Protein AF-A0A2H3JKW7-F1 (afdb_monomer_lite)

Secondary structure (DSSP, 8-state):
------EEEEESSS--EEEE------------------------------------SS-HHHHHHHHHHTTHHHHGGG--EEEEE------SSS---HHHHHHHHHHHHHHHH-TT--EEEEES-HHHHHH-HHHHHHHHT-S---EEEEES--GGGS-GGG-----SEEEEE--GGGS---HHHHHHHHHHHHTSTTGGGG--EEEEES-HHHHHHHHHTTPPP-TT-SEEEEESPPTTHHHHHHHH-GGG----------------PPP--------EEEEE-----

Sequence (289 aa):
MPRFLSEVKLNLWSGLMRLRSLRKKRDDDATQGRDRSSTSLADGTLAQDSVHIETTPDCAVARFCRFILADIPGRTTHVRILSISGDRVRPEGGDTDSDFLTCVHILCEVLRHTSRITDVTLDDITYFLKEYKTLAIAIAQLPNVQSFTMRTTSISVIPWPQIAFQPRKLVINVKWLNFGVDVGLERKAFDQMLALPNFWGHIEYLKVDHCDNLLETAAANNAMPLLSIRTLKIMDVRPGTLANAARLFPNQAGTHDRDHVKGGGDDGVAPGESPGAVRRVEYLQYGGR

Organism: Wolfiporia cocos (strain MD-104) (NCBI:txid742152)

Structure (mmCIF, N/CA/C/O backbone):
data_AF-A0A2H3JKW7-F1
#
_entry.id   AF-A0A2H3JKW7-F1
#
loop_
_atom_site.group_PDB
_atom_site.id
_atom_site.type_symbol
_atom_site.label_atom_id
_atom_site.label_alt_id
_atom_site.label_comp_id
_atom_site.label_asym_id
_atom_site.label_entity_id
_atom_site.label_seq_id
_atom_site.pdbx_PDB_ins_code
_atom_site.Cartn_x
_atom_site.Cartn_y
_atom_site.Cartn_z
_atom_site.occupancy
_atom_site.B_iso_or_equiv
_atom_site.auth_seq_id
_atom_site.auth_comp_id
_atom_site.auth_asym_id
_atom_site.auth_atom_id
_atom_site.pdbx_PDB_model_num
ATOM 1 N N . MET A 1 1 ? -15.597 -18.067 24.019 1.00 43.34 1 MET A N 1
ATOM 2 C CA . MET A 1 1 ? -14.619 -17.069 23.525 1.00 43.34 1 MET A CA 1
ATOM 3 C C . MET A 1 1 ? -15.295 -16.184 22.485 1.00 43.34 1 MET A C 1
ATOM 5 O O . MET A 1 1 ? -15.889 -16.745 21.567 1.00 43.34 1 MET A O 1
ATOM 9 N N . PRO A 1 2 ? -15.263 -14.849 22.626 1.00 48.59 2 PRO A N 1
ATOM 10 C CA . PRO A 1 2 ? -15.850 -13.941 21.642 1.00 48.59 2 PRO A CA 1
ATOM 11 C C . PRO A 1 2 ? -15.156 -14.077 20.277 1.00 48.59 2 PRO A C 1
ATOM 13 O O . PRO A 1 2 ? -13.944 -14.270 20.190 1.00 48.59 2 PRO A O 1
ATOM 16 N N . ARG A 1 3 ? -15.950 -14.033 19.201 1.00 52.62 3 ARG A N 1
ATOM 17 C CA . ARG A 1 3 ? -15.467 -14.081 17.814 1.00 52.62 3 ARG A CA 1
ATOM 18 C C . ARG A 1 3 ? -14.900 -12.706 17.464 1.00 52.62 3 ARG A C 1
ATOM 20 O O . ARG A 1 3 ? -15.647 -11.734 17.450 1.00 52.62 3 ARG A O 1
ATOM 27 N N . PHE A 1 4 ? -13.602 -12.620 17.193 1.00 56.72 4 PHE A N 1
ATOM 28 C CA . PHE A 1 4 ? -12.961 -11.347 16.868 1.00 56.72 4 PHE A CA 1
ATOM 29 C C . PHE A 1 4 ? -12.963 -11.068 15.360 1.00 56.72 4 PHE A C 1
ATOM 31 O O . PHE A 1 4 ? -12.910 -11.978 14.524 1.00 56.72 4 PHE A O 1
ATOM 38 N N . LEU A 1 5 ? -13.063 -9.783 15.031 1.00 59.84 5 LEU A N 1
ATOM 39 C CA . LEU A 1 5 ? -12.947 -9.244 13.682 1.00 59.84 5 LEU A CA 1
ATOM 40 C C . LEU A 1 5 ? -11.467 -9.117 13.332 1.00 59.84 5 LEU A C 1
ATOM 42 O O . LEU A 1 5 ? -10.711 -8.533 14.099 1.00 59.84 5 LEU A O 1
ATOM 46 N N . SER A 1 6 ? -11.062 -9.655 12.189 1.00 73.50 6 SER A N 1
ATOM 47 C CA . SER A 1 6 ? -9.657 -9.670 11.759 1.00 73.50 6 SER A CA 1
ATOM 48 C C . SER A 1 6 ? -9.413 -8.894 10.470 1.00 73.50 6 SER A C 1
ATOM 50 O O . SER A 1 6 ? -8.287 -8.470 10.208 1.00 73.50 6 SER A O 1
ATOM 52 N N . GLU A 1 7 ? -10.464 -8.706 9.672 1.00 76.56 7 GLU A N 1
ATOM 53 C CA . GLU A 1 7 ? -10.413 -8.043 8.377 1.00 76.56 7 GLU A CA 1
ATOM 54 C C . GLU A 1 7 ? -11.370 -6.853 8.349 1.00 76.56 7 GLU A C 1
ATOM 56 O O . GLU A 1 7 ? -12.565 -6.987 8.638 1.00 76.56 7 GLU A O 1
ATOM 61 N N . VAL A 1 8 ? -10.823 -5.698 7.972 1.00 74.31 8 VAL A N 1
ATOM 62 C CA . VAL A 1 8 ? -11.563 -4.461 7.748 1.00 74.31 8 VAL A CA 1
ATOM 63 C C . VAL A 1 8 ? -11.442 -4.106 6.274 1.00 74.31 8 VAL A C 1
ATOM 65 O O . VAL A 1 8 ? -10.371 -3.725 5.796 1.00 74.31 8 VAL A O 1
ATOM 68 N N . LYS A 1 9 ? -12.556 -4.239 5.549 1.00 77.00 9 LYS A N 1
ATOM 69 C CA . LYS A 1 9 ? -12.668 -3.791 4.163 1.00 77.00 9 LYS A CA 1
ATOM 70 C C . LYS A 1 9 ? -13.544 -2.547 4.088 1.00 77.00 9 LYS A C 1
ATOM 72 O O . LYS A 1 9 ? -14.755 -2.621 4.300 1.00 77.00 9 LYS A O 1
ATOM 77 N N . LEU A 1 10 ? -12.904 -1.436 3.753 1.00 70.69 10 LEU A N 1
ATOM 78 C CA . LEU A 1 10 ? -13.487 -0.122 3.540 1.00 70.69 10 LEU A CA 1
ATOM 79 C C . LEU A 1 10 ? -13.752 0.059 2.045 1.00 70.69 10 LEU A C 1
ATOM 81 O O . LEU A 1 10 ? -12.810 0.175 1.261 1.00 70.69 10 LEU A O 1
ATOM 85 N N . ASN A 1 11 ? -15.027 0.081 1.652 1.00 72.94 11 ASN A N 1
ATOM 86 C CA . ASN A 1 11 ? -15.426 0.547 0.330 1.00 72.94 11 ASN A CA 1
ATOM 87 C C . ASN A 1 11 ? -15.999 1.963 0.459 1.00 72.94 11 ASN A C 1
ATOM 89 O O . ASN A 1 11 ? -17.080 2.155 1.015 1.00 72.94 11 ASN A O 1
ATOM 93 N N . LEU A 1 12 ? -15.253 2.948 -0.038 1.00 63.28 12 LEU A N 1
ATOM 94 C CA . LEU A 1 12 ? -15.601 4.364 0.092 1.00 63.28 12 LEU A CA 1
ATOM 95 C C . LEU A 1 12 ? -16.743 4.790 -0.840 1.00 63.28 12 LEU A C 1
ATOM 97 O O . LEU A 1 12 ? -17.349 5.827 -0.604 1.00 63.28 12 LEU A O 1
ATOM 101 N N . TRP A 1 13 ? -17.064 3.992 -1.864 1.00 62.06 13 TRP A N 1
ATOM 102 C CA . TRP A 1 13 ? -18.067 4.348 -2.870 1.00 62.06 13 TRP A CA 1
ATOM 103 C C . TRP A 1 13 ? -19.506 4.078 -2.421 1.00 62.06 13 TRP A C 1
ATOM 105 O O . TRP A 1 13 ? -20.404 4.875 -2.654 1.00 62.06 13 TRP A O 1
ATOM 115 N N . SER A 1 14 ? -19.734 2.951 -1.753 1.00 54.06 14 SER A N 1
ATOM 116 C CA . SER A 1 14 ? -21.084 2.499 -1.379 1.00 54.06 14 SER A CA 1
ATOM 117 C C . SER A 1 14 ? -21.432 2.779 0.084 1.00 54.06 14 SER A C 1
ATOM 119 O O . SER A 1 14 ? -22.463 2.325 0.572 1.00 54.06 14 SER A O 1
ATOM 121 N N . GLY A 1 15 ? -20.526 3.423 0.830 1.00 50.56 15 GLY A N 1
ATOM 122 C CA . GLY A 1 15 ? -20.578 3.432 2.294 1.00 50.56 15 GLY A CA 1
ATOM 123 C C . GLY A 1 15 ? -20.522 2.022 2.906 1.00 50.56 15 GLY A C 1
ATOM 124 O O . GLY A 1 15 ? -20.720 1.872 4.113 1.00 50.56 15 GLY A O 1
ATOM 125 N N . LEU A 1 16 ? -20.263 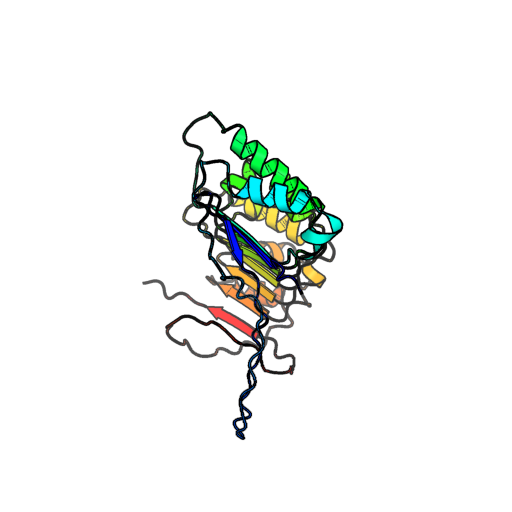0.977 2.103 1.00 43.94 16 LEU A N 1
ATOM 126 C CA . LEU A 1 16 ? -20.289 -0.408 2.551 1.00 43.94 16 LEU A CA 1
ATOM 127 C C . LEU A 1 16 ? -18.960 -0.778 3.197 1.00 43.94 16 LEU A C 1
ATOM 129 O O . LEU A 1 16 ? -17.910 -0.903 2.566 1.00 43.94 16 LEU A O 1
ATOM 133 N N . MET A 1 17 ? -19.047 -1.049 4.489 1.00 44.84 17 MET A N 1
ATOM 134 C CA . MET A 1 17 ? -18.029 -1.764 5.237 1.00 44.84 17 MET A CA 1
ATOM 135 C C . MET A 1 17 ? -18.343 -3.252 5.214 1.00 44.84 17 MET A C 1
ATOM 137 O O . MET A 1 17 ? -19.413 -3.670 5.659 1.00 44.84 17 MET A O 1
ATOM 141 N N . ARG A 1 18 ? -17.400 -4.072 4.740 1.00 50.53 18 ARG A N 1
ATOM 142 C CA . ARG A 1 18 ? -17.506 -5.529 4.878 1.00 50.53 18 ARG A CA 1
ATOM 143 C C . ARG A 1 18 ? -16.527 -5.996 5.940 1.00 50.53 18 ARG A C 1
ATOM 145 O O . ARG A 1 18 ? -15.326 -6.075 5.707 1.00 50.53 18 ARG A O 1
ATOM 152 N N . LEU A 1 19 ? -17.071 -6.337 7.100 1.00 46.38 19 LEU A N 1
ATOM 153 C CA . LEU A 1 19 ? -16.324 -6.967 8.177 1.00 46.38 19 LEU A CA 1
ATOM 154 C C . LEU A 1 19 ? -16.379 -8.479 7.991 1.00 46.38 19 LEU A C 1
ATOM 156 O O . LEU A 1 19 ? -17.459 -9.071 7.931 1.00 46.38 19 LEU A O 1
ATOM 160 N N . ARG A 1 20 ? -15.213 -9.118 7.896 1.00 51.47 20 ARG A N 1
ATOM 161 C CA . ARG A 1 20 ? -15.114 -10.577 7.965 1.00 51.47 20 ARG A CA 1
ATOM 162 C C . ARG A 1 20 ? -14.370 -10.964 9.233 1.00 51.47 20 ARG A C 1
ATOM 164 O O . ARG A 1 20 ? -13.251 -10.526 9.494 1.00 51.47 20 ARG A O 1
ATOM 171 N N . SER A 1 21 ? -15.002 -11.824 10.024 1.00 44.56 21 SER A N 1
ATOM 172 C CA . SER A 1 21 ? -14.282 -12.614 11.017 1.00 44.56 21 SER A CA 1
ATOM 173 C C . SER A 1 21 ? -13.590 -13.745 10.262 1.00 44.56 21 SER A C 1
ATOM 175 O O . SER A 1 21 ? -14.271 -14.553 9.622 1.00 44.56 21 SER A O 1
ATOM 177 N N . LEU A 1 22 ? -12.253 -13.792 10.292 1.00 49.75 22 LEU A N 1
ATOM 178 C CA . LEU A 1 22 ? -11.515 -14.958 9.814 1.00 49.75 22 LEU A CA 1
ATOM 179 C C . LEU A 1 22 ? -11.884 -16.122 10.730 1.00 49.75 22 LEU A C 1
ATOM 181 O O . LEU A 1 22 ? -11.359 -16.273 11.834 1.00 49.75 22 LEU A O 1
ATOM 185 N N . ARG A 1 23 ? -12.822 -16.956 10.280 1.00 47.81 23 ARG A N 1
ATOM 186 C CA . ARG A 1 23 ? -13.007 -18.266 10.889 1.00 47.81 23 ARG A CA 1
ATOM 187 C C . ARG A 1 23 ? -11.712 -19.027 10.650 1.00 47.81 23 ARG A C 1
ATOM 189 O O . ARG A 1 23 ? -11.338 -19.256 9.502 1.00 47.81 23 ARG A O 1
ATOM 196 N N . LYS A 1 24 ? -11.036 -19.423 11.731 1.00 46.84 24 LYS A N 1
ATOM 197 C CA . LYS A 1 24 ? -10.041 -20.492 11.669 1.00 46.84 24 LYS A CA 1
ATOM 198 C C . LYS A 1 24 ? -10.776 -21.691 11.071 1.00 46.84 24 LYS A C 1
ATOM 200 O O . LYS A 1 24 ? -11.687 -22.212 11.714 1.00 46.84 24 LYS A O 1
ATOM 205 N N . LYS A 1 25 ? -10.472 -22.026 9.814 1.00 46.44 25 LYS A N 1
ATOM 206 C CA . LYS A 1 25 ? -10.963 -23.235 9.154 1.00 46.44 25 LYS A CA 1
ATOM 207 C C . LYS A 1 25 ? -10.502 -24.372 10.064 1.00 46.44 25 LYS A C 1
ATOM 209 O O . LYS A 1 25 ? -9.303 -24.563 10.242 1.00 46.44 25 LYS A O 1
ATOM 214 N N . ARG A 1 26 ? -11.437 -24.959 10.812 1.00 44.31 26 ARG A N 1
ATOM 215 C CA . ARG A 1 26 ? -11.158 -26.172 11.570 1.00 44.31 26 ARG A CA 1
ATOM 216 C C . ARG A 1 26 ? -10.977 -27.221 10.487 1.00 44.31 26 ARG A C 1
ATOM 218 O O . ARG A 1 26 ? -11.894 -27.414 9.690 1.00 44.31 26 ARG A O 1
ATOM 225 N N . ASP A 1 27 ? -9.781 -27.778 10.400 1.00 45.75 27 ASP A N 1
ATOM 226 C CA . ASP A 1 27 ? -9.573 -29.024 9.683 1.00 45.75 27 ASP A CA 1
ATOM 227 C C . ASP A 1 27 ? -10.364 -30.076 10.464 1.00 45.75 27 ASP A C 1
ATOM 229 O O . ASP A 1 27 ? -9.884 -30.655 11.436 1.00 45.75 27 ASP A O 1
ATOM 233 N N . ASP A 1 28 ? -11.645 -30.210 10.120 1.00 47.84 28 ASP A N 1
ATOM 234 C CA . ASP A 1 28 ? -12.467 -31.338 10.530 1.00 47.84 28 ASP A CA 1
ATOM 235 C C . ASP A 1 28 ? -12.040 -32.513 9.648 1.00 47.84 28 ASP A C 1
ATOM 237 O O . ASP A 1 28 ? -12.719 -32.884 8.690 1.00 47.84 28 ASP A O 1
ATOM 241 N N . ASP A 1 29 ? -10.862 -33.060 9.953 1.00 49.28 29 ASP A N 1
ATOM 242 C CA . ASP A 1 29 ? -10.463 -34.354 9.432 1.00 49.28 29 ASP A CA 1
ATOM 243 C C . ASP A 1 29 ? -11.224 -35.439 10.195 1.00 49.28 29 ASP A C 1
ATOM 245 O O . ASP A 1 29 ? -11.050 -35.691 11.392 1.00 49.28 29 ASP A O 1
ATOM 249 N N . ALA A 1 30 ? -12.141 -36.019 9.433 1.00 55.97 30 ALA A N 1
ATOM 250 C CA . ALA A 1 30 ? -12.857 -37.260 9.621 1.00 55.97 30 ALA A CA 1
ATOM 251 C C . ALA A 1 30 ? -12.186 -38.263 10.577 1.00 55.97 30 ALA A C 1
ATOM 253 O O . ALA A 1 30 ? -11.258 -38.986 10.227 1.00 55.97 30 ALA A O 1
ATOM 254 N N . THR A 1 31 ? -12.792 -38.439 11.749 1.00 48.72 31 THR A N 1
ATOM 255 C CA . THR A 1 31 ? -12.855 -39.754 12.397 1.00 48.72 31 THR A CA 1
ATOM 256 C C . THR A 1 31 ? -14.319 -40.132 12.551 1.00 48.72 31 THR A C 1
ATOM 258 O O . THR A 1 31 ? -14.999 -39.815 13.523 1.00 48.72 31 THR A O 1
ATOM 261 N N . GLN A 1 32 ? -14.825 -40.780 11.505 1.00 55.81 32 GLN A N 1
ATOM 262 C CA . GLN A 1 32 ? -16.121 -41.434 11.500 1.00 55.81 32 GLN A CA 1
ATOM 263 C C . GLN A 1 32 ? -15.988 -42.717 12.324 1.00 55.81 32 GLN A C 1
ATOM 265 O O . GLN A 1 32 ? -15.257 -43.633 11.949 1.00 55.81 32 GLN A O 1
ATOM 270 N N . GLY A 1 33 ? -16.670 -42.784 13.465 1.00 58.81 33 GLY A N 1
ATOM 271 C CA . GLY A 1 33 ? -16.695 -44.011 14.241 1.00 58.81 33 GLY A CA 1
ATOM 272 C C . GLY A 1 33 ? -17.336 -43.884 15.611 1.00 58.81 33 GLY A C 1
ATOM 273 O O . GLY A 1 33 ? -16.637 -43.667 16.594 1.00 58.81 33 GLY A O 1
ATOM 274 N N . ARG A 1 34 ? -18.627 -44.236 15.645 1.00 44.94 34 ARG A N 1
ATOM 275 C CA . ARG A 1 34 ? -19.286 -45.048 16.684 1.00 44.94 34 ARG A CA 1
ATOM 276 C C . ARG A 1 34 ? -20.297 -44.329 17.584 1.00 44.94 34 ARG A C 1
ATOM 278 O O . ARG A 1 34 ? -19.991 -43.408 18.330 1.00 44.9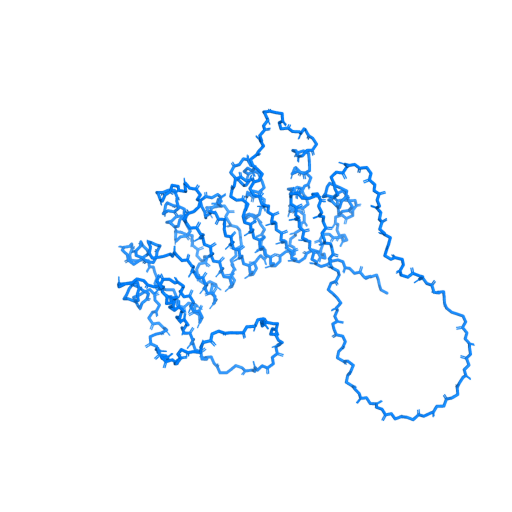4 34 ARG A O 1
ATOM 285 N N . ASP A 1 35 ? -21.510 -44.865 17.491 1.00 63.62 35 ASP A N 1
ATOM 286 C CA . ASP A 1 35 ? -22.717 -44.576 18.254 1.00 63.62 35 ASP A CA 1
ATOM 287 C C . ASP A 1 35 ? -22.506 -44.517 19.770 1.00 63.62 35 ASP A C 1
ATOM 289 O O . ASP A 1 35 ? -21.863 -45.405 20.340 1.00 63.62 35 ASP A O 1
ATOM 293 N N . ARG A 1 36 ? -23.191 -43.570 20.431 1.00 44.84 36 ARG A N 1
ATOM 294 C CA . ARG A 1 36 ? -24.204 -43.870 21.464 1.00 44.84 36 ARG A CA 1
ATOM 295 C C . ARG A 1 36 ? -24.852 -42.610 22.054 1.00 44.84 36 ARG A C 1
ATOM 297 O O . ARG A 1 36 ? -24.182 -41.729 22.570 1.00 44.84 36 ARG A O 1
ATOM 304 N N . SER A 1 37 ? -26.182 -42.650 22.028 1.00 46.72 37 SER A N 1
ATOM 305 C CA . SER A 1 37 ? -27.121 -42.253 23.084 1.00 46.72 37 SER A CA 1
ATOM 306 C C . SER A 1 37 ? -27.090 -40.824 23.644 1.00 46.72 37 SER A C 1
ATOM 308 O O . SER A 1 37 ? -26.299 -40.460 24.504 1.00 46.72 37 SER A O 1
ATOM 310 N N . SER A 1 38 ? -28.110 -40.088 23.200 1.00 57.50 38 SER A N 1
ATOM 311 C CA . SER A 1 38 ? -28.918 -39.089 23.908 1.00 57.50 38 SER A CA 1
ATOM 312 C C . SER A 1 38 ? -28.692 -38.902 25.416 1.00 57.50 38 SER A C 1
ATOM 314 O O . SER A 1 38 ? -29.013 -39.787 26.205 1.00 57.50 38 SER A O 1
ATOM 316 N N . THR A 1 39 ? -28.399 -37.658 25.796 1.00 37.66 39 THR A N 1
ATOM 317 C CA . THR A 1 39 ? -29.105 -36.966 26.886 1.00 37.66 39 THR A CA 1
ATOM 318 C C . THR A 1 39 ? -29.130 -35.476 26.578 1.00 37.66 39 THR A C 1
ATOM 320 O O . THR A 1 39 ? -28.102 -34.872 26.281 1.00 37.66 39 THR A O 1
ATOM 323 N N . SER A 1 40 ? -30.333 -34.910 26.604 1.00 50.09 40 SER A N 1
ATOM 324 C CA . SER A 1 40 ? -30.596 -33.489 26.443 1.00 50.09 40 SER A CA 1
ATOM 325 C C . SER A 1 40 ? -30.070 -32.709 27.641 1.00 50.09 40 SER A C 1
ATOM 327 O O . SER A 1 40 ? -30.328 -33.117 28.771 1.00 50.09 40 SER A O 1
ATOM 329 N N . LEU A 1 41 ? -29.485 -31.537 27.423 1.00 34.50 41 LEU A N 1
ATOM 330 C CA . LEU A 1 41 ? -29.660 -30.425 28.350 1.00 34.50 41 LEU A CA 1
ATOM 331 C C . LEU A 1 41 ? -29.459 -29.111 27.595 1.00 34.50 41 LEU A C 1
ATOM 333 O O . LEU A 1 41 ? -28.595 -29.005 26.729 1.00 34.50 41 LEU A O 1
ATOM 337 N N . ALA A 1 42 ? -30.352 -28.174 27.890 1.00 46.97 42 ALA A N 1
ATOM 338 C CA . ALA A 1 42 ? -30.514 -26.890 27.241 1.00 46.97 42 ALA A CA 1
ATOM 339 C C . ALA A 1 42 ? -29.204 -26.107 27.141 1.00 46.97 42 ALA A C 1
ATOM 341 O O . ALA A 1 42 ? -28.519 -25.919 28.143 1.00 46.97 42 ALA A O 1
ATOM 342 N N . ASP A 1 43 ? -28.920 -25.578 25.953 1.00 35.19 43 ASP A N 1
ATOM 343 C CA . ASP A 1 43 ? -27.998 -24.462 25.834 1.00 35.19 43 ASP A CA 1
ATOM 344 C C . ASP A 1 43 ? -28.505 -23.470 24.790 1.00 35.19 43 ASP A C 1
ATOM 346 O O . ASP A 1 43 ? -28.960 -23.835 23.699 1.00 35.19 43 ASP A O 1
ATOM 350 N N . GLY A 1 44 ? -28.521 -22.207 25.204 1.00 36.38 44 GLY A N 1
ATOM 351 C CA . GLY A 1 44 ? -29.180 -21.103 24.528 1.00 36.38 44 GLY A CA 1
ATOM 352 C C . GLY A 1 44 ? -28.685 -20.957 23.100 1.00 36.38 44 GLY A C 1
ATOM 353 O O . GLY A 1 44 ? -27.540 -20.581 22.845 1.00 36.38 44 GLY A O 1
ATOM 354 N N . THR A 1 45 ? -29.581 -21.222 22.156 1.00 29.89 45 THR A N 1
ATOM 355 C CA . THR A 1 45 ? -29.369 -20.909 20.750 1.00 29.89 45 THR A CA 1
ATOM 356 C C . THR A 1 45 ? -29.385 -19.389 20.616 1.00 29.89 45 THR A C 1
ATOM 358 O O . THR A 1 45 ? -30.434 -18.777 20.443 1.00 29.89 45 THR A O 1
ATOM 361 N N . LEU A 1 46 ? -28.212 -18.760 20.729 1.00 33.31 46 LEU A N 1
ATOM 362 C CA . LEU A 1 46 ? -27.986 -17.448 20.138 1.00 33.31 46 LEU A CA 1
ATOM 363 C C . LEU A 1 46 ? -28.153 -17.636 18.634 1.00 33.31 46 LEU A C 1
ATOM 365 O O . LEU A 1 46 ? -27.222 -18.061 17.943 1.00 33.31 46 LEU A O 1
ATOM 369 N N . ALA A 1 47 ? -29.376 -17.381 18.167 1.00 31.56 47 ALA A N 1
ATOM 370 C CA . ALA A 1 47 ? -29.678 -17.170 16.770 1.00 31.56 47 ALA A CA 1
ATOM 371 C C . ALA A 1 47 ? -28.576 -16.273 16.215 1.00 31.56 47 ALA A C 1
ATOM 373 O O . ALA A 1 47 ? -28.328 -15.165 16.695 1.00 31.56 47 ALA A O 1
ATOM 374 N N . GLN A 1 48 ? -27.826 -16.817 15.265 1.00 38.31 48 GLN A N 1
ATOM 375 C CA . GLN A 1 48 ? -26.831 -16.060 14.543 1.00 38.31 48 GLN A CA 1
ATOM 376 C C . GLN A 1 48 ? -27.593 -15.221 13.521 1.00 38.31 48 GLN A C 1
ATOM 378 O O . GLN A 1 48 ? -27.507 -15.466 12.321 1.00 38.31 48 GLN A O 1
ATOM 383 N N . ASP A 1 49 ? -28.370 -14.265 14.028 1.00 27.53 49 ASP A N 1
ATOM 384 C CA . ASP A 1 49 ? -28.990 -13.231 13.232 1.00 27.53 49 ASP A CA 1
ATOM 385 C C . ASP A 1 49 ? -27.838 -12.501 12.556 1.00 27.53 49 ASP A C 1
ATOM 387 O O . ASP A 1 49 ? -27.036 -11.796 13.178 1.00 27.53 49 ASP A O 1
ATOM 391 N N . SER A 1 50 ? -27.702 -12.711 11.251 1.00 32.56 50 SER A N 1
ATOM 392 C CA . SER A 1 50 ? -27.066 -11.727 10.398 1.00 32.56 50 SER A CA 1
ATOM 393 C C . SER A 1 50 ? -27.967 -10.502 10.454 1.00 32.56 50 SER A C 1
ATOM 395 O O . SER A 1 50 ? -28.833 -10.331 9.599 1.00 32.56 50 SER A O 1
ATOM 397 N N . VAL A 1 51 ? -27.827 -9.711 11.519 1.00 27.81 51 VAL A N 1
ATOM 398 C CA . VAL A 1 51 ? -28.566 -8.470 11.693 1.00 27.81 51 VAL A CA 1
ATOM 399 C C . VAL A 1 51 ? -28.130 -7.575 10.543 1.00 27.81 51 VAL A C 1
ATOM 401 O O . VAL A 1 51 ? -27.043 -6.994 10.543 1.00 27.81 51 VAL A O 1
ATOM 404 N N . HIS A 1 52 ? -28.957 -7.546 9.506 1.00 34.41 52 HIS A N 1
ATOM 405 C CA . HIS A 1 52 ? -28.858 -6.577 8.442 1.00 34.41 52 HIS A CA 1
ATOM 406 C C . HIS A 1 52 ? -29.418 -5.285 9.023 1.00 34.41 52 HIS A C 1
ATOM 408 O O . HIS A 1 52 ? -30.622 -5.054 9.045 1.00 34.41 52 HIS A O 1
ATOM 414 N N . ILE A 1 53 ? -28.528 -4.511 9.639 1.00 27.53 53 ILE A N 1
ATOM 415 C CA . ILE A 1 53 ? -28.865 -3.221 10.226 1.00 27.53 53 ILE A CA 1
ATOM 416 C C . ILE A 1 53 ? -28.998 -2.227 9.067 1.00 27.53 53 ILE A C 1
ATOM 418 O O . ILE A 1 53 ? -28.037 -1.539 8.721 1.00 27.53 53 ILE A O 1
ATOM 422 N N . GLU A 1 54 ? -30.181 -2.156 8.457 1.00 31.67 54 GLU A N 1
ATOM 423 C CA . GLU A 1 54 ? -30.558 -1.005 7.637 1.00 31.67 54 GLU A CA 1
ATOM 424 C C . GLU A 1 54 ? -30.755 0.187 8.570 1.00 31.67 54 GLU A C 1
ATOM 426 O O . GLU A 1 54 ? -31.643 0.233 9.416 1.00 31.67 54 GLU A O 1
ATOM 431 N N . THR A 1 55 ? -29.834 1.131 8.471 1.00 26.86 55 THR A N 1
ATOM 432 C CA . THR A 1 55 ? -29.810 2.357 9.265 1.00 26.86 55 THR A CA 1
ATOM 433 C C . THR A 1 55 ? -29.480 3.498 8.326 1.00 26.86 55 THR A C 1
ATOM 435 O O . THR A 1 55 ? -28.734 3.313 7.365 1.00 26.86 55 THR A O 1
ATOM 438 N N . THR A 1 56 ? -30.054 4.657 8.630 1.00 32.69 56 THR A N 1
ATOM 439 C CA . THR A 1 56 ? -29.852 5.965 7.994 1.00 32.69 56 THR A CA 1
ATOM 440 C C . THR A 1 56 ? -28.375 6.266 7.668 1.00 32.69 56 THR A C 1
ATOM 442 O O . THR A 1 56 ? -27.488 5.668 8.289 1.00 32.69 56 THR A O 1
ATOM 445 N N . PRO A 1 57 ? -28.082 7.177 6.711 1.00 40.78 57 PRO A N 1
ATOM 446 C CA . PRO A 1 57 ? -26.786 7.307 6.030 1.00 40.78 57 PRO A CA 1
ATOM 447 C C . PRO A 1 57 ? -25.672 7.937 6.888 1.00 40.78 57 PRO A C 1
ATOM 449 O O . PRO A 1 57 ? -24.776 8.598 6.382 1.00 40.78 57 PRO A O 1
ATOM 452 N N . ASP A 1 58 ? -25.660 7.663 8.191 1.00 55.41 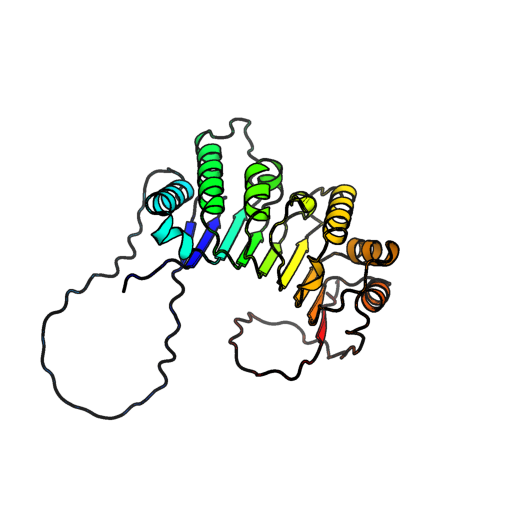58 ASP A N 1
ATOM 453 C CA . ASP A 1 58 ? -24.462 7.740 9.012 1.00 55.41 58 ASP A CA 1
ATOM 454 C C . ASP A 1 58 ? -23.456 6.717 8.480 1.00 55.41 58 ASP A C 1
ATOM 456 O O . ASP A 1 58 ? -23.556 5.523 8.785 1.00 55.41 58 ASP A O 1
ATOM 460 N N . CYS A 1 59 ? -22.508 7.191 7.671 1.00 70.81 59 CYS A N 1
ATOM 461 C CA . CYS A 1 59 ? -21.278 6.534 7.225 1.00 70.81 59 CYS A CA 1
ATOM 462 C C . CYS A 1 59 ? -20.919 5.309 8.096 1.00 70.81 59 CYS A C 1
ATOM 464 O O . CYS A 1 59 ? -20.398 5.443 9.209 1.00 70.81 59 CYS A O 1
ATOM 466 N N . ALA A 1 60 ? -21.208 4.090 7.614 1.00 75.31 60 ALA A N 1
ATOM 467 C CA . ALA A 1 60 ? -20.983 2.847 8.368 1.00 75.31 60 ALA A CA 1
ATOM 468 C C . ALA A 1 60 ? -19.519 2.708 8.832 1.00 75.31 60 ALA A C 1
ATOM 470 O O . ALA A 1 60 ? -19.231 2.120 9.877 1.00 75.31 60 ALA A O 1
ATOM 471 N N . VAL A 1 61 ? -18.600 3.329 8.084 1.00 76.81 61 VAL A N 1
ATOM 472 C CA . VAL A 1 61 ? -17.193 3.508 8.446 1.00 76.81 61 VAL A CA 1
ATOM 473 C C . VAL A 1 61 ? -17.037 4.243 9.775 1.00 76.81 61 VAL A C 1
ATOM 475 O O . VAL A 1 61 ? -16.366 3.722 10.662 1.00 76.81 61 VAL A O 1
ATOM 478 N N . ALA A 1 62 ? -17.666 5.408 9.960 1.00 82.06 62 ALA A N 1
ATOM 479 C CA . ALA A 1 62 ? -17.577 6.159 11.212 1.00 82.06 62 ALA A CA 1
ATOM 480 C C . ALA A 1 62 ? -18.141 5.364 12.390 1.00 82.06 62 ALA A C 1
ATOM 482 O O . ALA A 1 62 ? -17.540 5.361 13.463 1.00 82.06 62 ALA A O 1
ATOM 483 N N . ARG A 1 63 ? -19.252 4.639 12.201 1.00 83.38 63 ARG A N 1
ATOM 484 C CA . ARG A 1 63 ? -19.821 3.776 13.251 1.00 83.38 63 ARG A CA 1
ATOM 485 C C . ARG A 1 63 ? -18.869 2.656 13.654 1.00 83.38 63 ARG A C 1
ATOM 487 O O . ARG A 1 63 ? -18.635 2.463 14.845 1.00 83.38 63 ARG A O 1
ATOM 494 N N . PHE A 1 64 ? -18.260 1.972 12.688 1.00 83.38 64 PHE A N 1
ATOM 495 C CA . PHE A 1 64 ? -17.229 0.979 12.982 1.00 83.38 64 PHE A CA 1
ATOM 496 C C . PHE A 1 64 ? -16.018 1.598 13.682 1.00 83.38 64 PHE A C 1
ATOM 498 O O . PHE A 1 64 ? -15.536 1.057 14.672 1.00 83.38 64 PHE A O 1
ATOM 505 N N . CYS A 1 65 ? -15.531 2.739 13.199 1.00 87.62 65 CYS A N 1
ATOM 506 C CA . CYS A 1 65 ? -14.356 3.365 13.784 1.00 87.62 65 CYS A CA 1
ATOM 507 C C . CYS A 1 65 ? -14.636 3.809 15.227 1.00 87.62 65 CYS A C 1
ATOM 509 O O . CYS A 1 65 ? -13.843 3.516 16.114 1.00 87.62 65 CYS A O 1
ATOM 511 N N . ARG A 1 66 ? -15.814 4.388 15.501 1.00 89.12 66 ARG A N 1
ATOM 512 C CA . ARG A 1 66 ? -16.281 4.677 16.868 1.00 89.12 66 ARG A CA 1
ATOM 513 C C . ARG A 1 66 ? -16.374 3.411 17.719 1.00 89.12 66 ARG A C 1
ATOM 515 O O . ARG A 1 66 ? -15.959 3.428 18.871 1.00 89.12 66 ARG A O 1
ATOM 522 N N . PHE A 1 67 ? -16.857 2.300 17.158 1.00 87.94 67 PHE A N 1
ATOM 523 C CA . PHE A 1 67 ? -16.869 1.011 17.850 1.00 87.94 67 PHE A CA 1
ATOM 524 C C . PHE A 1 67 ? -15.454 0.535 18.208 1.00 87.94 67 PHE A C 1
ATOM 526 O O . PHE A 1 67 ? -15.243 0.070 19.323 1.00 87.94 67 PHE A O 1
ATOM 533 N N . ILE A 1 68 ? -14.469 0.662 17.319 1.00 87.06 68 ILE A N 1
ATOM 534 C CA . ILE A 1 68 ? -13.079 0.306 17.640 1.00 87.06 68 ILE A CA 1
ATOM 535 C C . ILE A 1 68 ? -12.502 1.242 18.711 1.00 87.06 68 ILE A C 1
ATOM 537 O O . ILE A 1 68 ? -11.896 0.765 19.667 1.00 87.06 68 ILE A O 1
ATOM 541 N N . LEU A 1 69 ? -12.738 2.551 18.594 1.00 88.94 69 LEU A N 1
ATOM 542 C CA . LEU A 1 69 ? -12.234 3.555 19.536 1.00 88.94 69 LEU A CA 1
ATOM 543 C C . LEU A 1 69 ? -12.876 3.471 20.929 1.00 88.94 69 LEU A C 1
ATOM 545 O O . LEU A 1 69 ? -12.249 3.867 21.905 1.00 88.94 69 LEU A O 1
ATOM 549 N N . ALA A 1 70 ? -14.091 2.927 21.050 1.00 91.50 70 ALA A N 1
ATOM 550 C CA . ALA A 1 70 ? -14.760 2.748 22.342 1.00 91.50 70 ALA A CA 1
ATOM 551 C C . ALA A 1 70 ? -14.033 1.766 23.284 1.00 91.50 70 ALA A C 1
ATOM 553 O O . ALA A 1 70 ? -14.285 1.774 24.484 1.00 91.50 70 ALA A O 1
ATOM 554 N N . ASP A 1 71 ? -13.152 0.915 22.753 1.00 91.44 71 ASP A N 1
ATOM 555 C CA . ASP A 1 71 ? -12.305 0.001 23.526 1.00 91.44 71 ASP A CA 1
ATOM 556 C C . ASP A 1 71 ? -11.006 -0.252 22.754 1.00 91.44 71 ASP A C 1
ATOM 558 O O . ASP A 1 71 ? -10.796 -1.305 22.146 1.00 91.44 71 ASP A O 1
ATOM 562 N N . ILE A 1 72 ? -10.147 0.769 22.745 1.00 87.94 72 ILE A N 1
ATOM 563 C CA . ILE A 1 72 ? -8.844 0.735 22.077 1.00 87.94 72 ILE A CA 1
ATOM 564 C C . ILE A 1 72 ? -8.003 -0.483 22.501 1.00 87.94 72 ILE A C 1
ATOM 566 O O . ILE A 1 72 ? -7.655 -1.271 21.620 1.00 87.94 72 ILE A O 1
ATOM 570 N N . PRO A 1 73 ? -7.682 -0.698 23.797 1.00 86.75 73 PRO A N 1
ATOM 571 C CA . PRO A 1 73 ? -6.748 -1.755 24.185 1.00 86.75 73 PRO A CA 1
ATOM 572 C C . PRO A 1 73 ? -7.272 -3.159 23.859 1.00 86.75 73 PRO A C 1
ATOM 574 O O . PRO A 1 73 ? -6.474 -4.039 23.533 1.00 86.75 73 PRO A O 1
ATOM 577 N N . GLY A 1 74 ? -8.591 -3.375 23.898 1.00 86.44 74 GLY A N 1
ATOM 578 C CA . GLY A 1 74 ? -9.193 -4.634 23.479 1.00 86.44 74 GLY A CA 1
ATOM 579 C C . GLY A 1 74 ? -9.222 -4.782 21.959 1.00 86.44 74 GLY A C 1
ATOM 580 O O . GLY A 1 74 ? -8.647 -5.716 21.399 1.00 86.44 74 GLY A O 1
ATOM 581 N N . ARG A 1 75 ? -9.887 -3.858 21.260 1.00 85.25 75 ARG A N 1
ATOM 582 C CA . ARG A 1 75 ? -10.368 -4.072 19.883 1.00 85.25 75 ARG A CA 1
ATOM 583 C C . ARG A 1 75 ? -9.321 -3.824 18.810 1.00 85.25 75 ARG A C 1
ATOM 585 O O . ARG A 1 75 ? -9.293 -4.560 17.821 1.00 85.25 75 ARG A O 1
ATOM 592 N N . THR A 1 76 ? -8.439 -2.839 18.983 1.00 86.56 76 THR A N 1
ATOM 593 C CA . THR A 1 76 ? -7.458 -2.488 17.937 1.00 86.56 76 THR A CA 1
ATOM 594 C C . THR A 1 76 ? -6.442 -3.601 17.712 1.00 86.56 76 THR A C 1
ATOM 596 O O . THR A 1 76 ? -5.911 -3.753 16.612 1.00 86.56 76 THR A O 1
ATOM 599 N N . THR A 1 77 ? -6.225 -4.448 18.722 1.00 87.12 77 THR A N 1
ATOM 600 C CA . THR A 1 77 ? -5.291 -5.574 18.643 1.00 87.12 77 THR A CA 1
ATOM 601 C C . THR A 1 77 ? -5.757 -6.705 17.722 1.00 87.12 77 THR A C 1
ATOM 603 O O . THR A 1 77 ? -4.958 -7.586 17.373 1.00 87.12 77 THR A O 1
ATOM 606 N N . HIS A 1 78 ? -7.030 -6.692 17.323 1.00 87.25 78 HIS A N 1
ATOM 607 C CA . HIS A 1 78 ? -7.628 -7.716 16.475 1.00 87.25 78 HIS A CA 1
ATOM 608 C C . HIS A 1 78 ? -7.622 -7.349 14.990 1.00 87.25 78 HIS A C 1
ATOM 610 O O . HIS A 1 78 ? -7.662 -8.250 14.157 1.00 87.25 78 HIS A O 1
ATOM 616 N N . VAL A 1 79 ? -7.494 -6.067 14.643 1.00 88.06 79 VAL A N 1
ATOM 617 C CA . VAL A 1 79 ? -7.462 -5.621 13.245 1.00 88.06 79 VAL A CA 1
ATOM 618 C C . VAL A 1 79 ? -6.110 -5.979 12.621 1.00 88.06 79 VAL A C 1
ATOM 620 O O . VAL A 1 79 ? -5.070 -5.467 13.037 1.00 88.06 79 VAL A O 1
ATOM 623 N N . ARG A 1 80 ? -6.119 -6.886 11.635 1.00 92.88 80 ARG A N 1
ATOM 624 C CA . ARG A 1 80 ? -4.908 -7.378 10.947 1.00 92.88 80 ARG A CA 1
ATOM 625 C C . ARG A 1 80 ? -4.831 -6.960 9.490 1.00 92.88 80 ARG A C 1
ATOM 627 O O . ARG A 1 80 ? -3.742 -6.702 8.992 1.00 92.88 80 ARG A O 1
ATOM 634 N N . ILE A 1 81 ? -5.975 -6.886 8.825 1.00 93.62 81 ILE A N 1
ATOM 635 C CA . ILE A 1 81 ? -6.049 -6.608 7.394 1.00 93.62 81 ILE A CA 1
ATOM 636 C C . ILE A 1 81 ? -6.811 -5.303 7.190 1.00 93.62 81 ILE A C 1
ATOM 638 O O . ILE A 1 81 ? -7.947 -5.172 7.650 1.00 93.62 81 ILE A O 1
ATOM 642 N N . LEU A 1 82 ? -6.181 -4.372 6.481 1.00 93.75 82 LEU A N 1
ATOM 643 C CA . LEU A 1 82 ? -6.756 -3.117 6.022 1.00 93.75 82 LEU A CA 1
ATOM 644 C C . LEU A 1 82 ? -6.872 -3.159 4.499 1.00 93.75 82 LEU A C 1
ATOM 646 O O . LEU A 1 82 ? -5.871 -3.189 3.787 1.00 93.75 82 LEU A O 1
ATOM 650 N N . SER A 1 83 ? -8.094 -3.126 3.985 1.00 93.94 83 SER A N 1
ATOM 651 C CA . SER A 1 83 ? -8.341 -2.945 2.557 1.00 93.94 83 SER A CA 1
ATOM 652 C C . SER A 1 83 ? -9.154 -1.679 2.352 1.00 93.94 83 SER A C 1
ATOM 654 O O . SER A 1 83 ? -10.247 -1.564 2.901 1.00 93.94 83 SER A O 1
ATOM 656 N N . ILE A 1 84 ? -8.616 -0.741 1.577 1.00 90.94 84 ILE A N 1
ATOM 657 C CA . ILE A 1 84 ? -9.298 0.487 1.180 1.00 90.94 84 ILE A CA 1
ATOM 658 C C . ILE A 1 84 ? -9.435 0.452 -0.334 1.00 90.94 84 ILE A C 1
ATOM 660 O O . ILE A 1 84 ? -8.438 0.409 -1.055 1.00 90.94 84 ILE A O 1
ATOM 664 N N . SER A 1 85 ? -10.676 0.447 -0.797 1.00 89.50 85 SER A N 1
ATOM 665 C CA . SER A 1 85 ? -11.010 0.529 -2.212 1.00 89.50 85 SER A CA 1
ATOM 666 C C . SER A 1 85 ? -11.963 1.688 -2.447 1.00 89.50 85 SER A C 1
ATOM 668 O O . SER A 1 85 ? -12.902 1.882 -1.666 1.00 89.50 85 SER A O 1
ATOM 670 N N . GLY A 1 86 ? -11.759 2.421 -3.528 1.00 79.00 86 GLY A N 1
ATOM 671 C CA . GLY A 1 86 ? -12.680 3.459 -3.960 1.00 79.00 86 GLY A CA 1
ATOM 672 C C . GLY A 1 86 ? -12.679 3.511 -5.469 1.00 79.00 86 GLY A C 1
ATOM 673 O O . GLY A 1 86 ? -11.638 3.765 -6.049 1.00 79.00 86 GLY A O 1
ATOM 674 N N . ASP A 1 87 ? -13.832 3.284 -6.088 1.00 65.56 87 ASP A N 1
ATOM 675 C CA . ASP A 1 87 ? -13.999 3.653 -7.490 1.00 65.56 87 ASP A CA 1
ATOM 676 C C . ASP A 1 87 ? -13.944 5.185 -7.599 1.00 65.56 87 ASP A C 1
ATOM 678 O O . ASP A 1 87 ? -14.171 5.881 -6.609 1.00 65.56 87 ASP A O 1
ATOM 682 N N . ARG A 1 88 ? -13.619 5.696 -8.791 1.00 60.31 88 ARG A N 1
ATOM 683 C CA . ARG A 1 88 ? -13.373 7.108 -9.166 1.00 60.31 88 ARG A CA 1
ATOM 684 C C . ARG A 1 88 ? -14.437 8.142 -8.748 1.00 60.31 88 ARG A C 1
ATOM 686 O O . ARG A 1 88 ? -14.985 8.851 -9.591 1.00 60.31 88 ARG A O 1
ATOM 693 N N . VAL A 1 89 ? -14.697 8.309 -7.459 1.00 53.12 89 VAL A N 1
ATOM 694 C CA . VAL A 1 89 ? -15.511 9.399 -6.935 1.00 53.12 89 VAL A CA 1
ATOM 695 C C . VAL A 1 89 ? -14.644 10.642 -6.964 1.00 53.12 89 VAL A C 1
ATOM 697 O O . VAL A 1 89 ? -13.926 10.970 -6.020 1.00 53.12 89 VAL A O 1
ATOM 700 N N . ARG A 1 90 ? -14.687 11.330 -8.100 1.00 60.41 90 ARG A N 1
ATOM 701 C CA . ARG A 1 90 ? -14.435 12.760 -8.110 1.00 60.41 90 ARG A CA 1
ATOM 702 C C . ARG A 1 90 ? -15.626 13.356 -7.348 1.00 60.41 90 ARG A C 1
ATOM 704 O O . ARG A 1 90 ? -16.749 13.073 -7.756 1.00 60.41 90 ARG A O 1
ATOM 711 N N . PRO A 1 91 ? -15.441 14.085 -6.237 1.00 56.69 91 PRO A N 1
ATOM 712 C CA . PRO A 1 91 ? -16.508 14.874 -5.650 1.00 56.69 91 PRO A CA 1
ATOM 713 C C . PRO A 1 91 ? -16.916 15.902 -6.709 1.00 56.69 91 PRO A C 1
ATOM 715 O O . PRO A 1 91 ? -16.299 16.954 -6.871 1.00 56.69 91 PRO A O 1
ATOM 718 N N . GLU A 1 92 ? -17.888 15.534 -7.540 1.00 51.69 92 GLU A N 1
ATOM 719 C CA . GLU A 1 92 ? -18.529 16.420 -8.500 1.00 51.69 92 GLU A CA 1
ATOM 720 C C . GLU A 1 92 ? -19.466 17.324 -7.703 1.00 51.69 92 GLU A C 1
ATOM 722 O O . GLU A 1 92 ? -20.662 17.090 -7.596 1.00 51.69 92 GLU A O 1
ATOM 727 N N . GLY A 1 93 ? -18.882 18.322 -7.046 1.00 55.66 93 GLY A N 1
ATOM 728 C CA . GLY A 1 93 ? -19.602 19.253 -6.187 1.00 55.66 93 GLY A CA 1
ATOM 729 C C . GLY A 1 93 ? -18.696 19.723 -5.062 1.00 55.66 93 GLY A C 1
ATOM 730 O O . GLY A 1 93 ? -18.270 18.927 -4.236 1.00 55.66 93 GLY A O 1
ATOM 731 N N . GLY A 1 94 ? -18.376 21.017 -5.046 1.00 54.81 94 GLY A N 1
ATOM 732 C CA . GLY A 1 94 ? -17.457 21.644 -4.089 1.00 54.81 94 GLY A CA 1
ATOM 733 C C . GLY A 1 94 ? -17.914 21.650 -2.626 1.00 54.81 94 GLY A C 1
ATOM 734 O O . GLY A 1 94 ? -17.224 22.247 -1.807 1.00 54.81 94 GLY A O 1
ATOM 735 N N . ASP A 1 95 ? -19.021 20.987 -2.288 1.00 55.62 95 ASP A N 1
ATOM 736 C CA . ASP A 1 95 ? -19.374 20.677 -0.906 1.00 55.62 95 ASP A CA 1
ATOM 737 C C . ASP A 1 95 ? -18.766 19.323 -0.550 1.00 55.62 95 ASP A C 1
ATOM 739 O O . ASP A 1 95 ? -19.383 18.263 -0.661 1.00 55.62 95 ASP A O 1
ATOM 743 N N . THR A 1 96 ? -17.498 19.349 -0.140 1.00 59.53 96 THR A N 1
ATOM 744 C CA . THR A 1 96 ? -16.937 18.250 0.647 1.00 59.53 96 THR A CA 1
ATOM 745 C C . THR A 1 96 ? -17.773 18.099 1.909 1.00 59.53 96 THR A C 1
ATOM 747 O O . THR A 1 96 ? -17.605 18.857 2.863 1.00 59.53 96 THR A O 1
ATOM 750 N N . ASP A 1 97 ? -18.667 17.118 1.878 1.00 67.75 97 ASP A N 1
ATOM 751 C CA . ASP A 1 97 ? -19.563 16.740 2.961 1.00 67.75 97 ASP A CA 1
ATOM 752 C C . ASP A 1 97 ? -18.775 16.643 4.281 1.00 67.75 97 ASP A C 1
ATOM 754 O O . ASP A 1 97 ? -17.840 15.838 4.412 1.00 67.75 97 ASP A O 1
ATOM 758 N N . SER A 1 98 ? -19.097 17.497 5.259 1.00 73.12 98 SER A N 1
ATOM 759 C CA . SER A 1 98 ? -18.377 17.583 6.544 1.00 73.12 98 SER A CA 1
ATOM 760 C C . SER A 1 98 ? -18.319 16.237 7.270 1.00 73.12 98 SER A C 1
ATOM 762 O O . SER A 1 98 ? -17.363 15.926 7.992 1.00 73.12 98 SER A O 1
ATOM 764 N N . ASP A 1 99 ? -19.327 15.406 7.028 1.00 76.81 99 ASP A N 1
ATOM 765 C CA . ASP A 1 99 ? -19.479 14.083 7.613 1.00 76.81 99 ASP A CA 1
ATOM 766 C C . ASP A 1 99 ? -18.445 13.100 7.060 1.00 76.81 99 ASP A C 1
ATOM 768 O O . ASP A 1 99 ? -17.886 12.290 7.806 1.00 76.81 99 ASP A O 1
ATOM 772 N N . PHE A 1 100 ? -18.099 13.216 5.778 1.00 77.19 100 PHE A N 1
ATOM 773 C CA . PHE A 1 100 ? -17.079 12.378 5.162 1.00 77.19 100 PHE A CA 1
ATOM 774 C C . PHE A 1 100 ? -15.681 12.713 5.683 1.00 77.19 100 PHE A C 1
ATOM 776 O O . PHE A 1 100 ? -14.937 11.811 6.076 1.00 77.19 100 PHE A O 1
ATOM 783 N N . LEU A 1 101 ? -15.340 14.003 5.778 1.00 81.62 101 LEU A N 1
ATOM 784 C CA . LEU A 1 101 ? -14.079 14.440 6.384 1.00 81.62 101 LEU A CA 1
ATOM 785 C C . LEU A 1 101 ? -13.968 13.938 7.832 1.00 81.62 101 LEU A C 1
ATOM 787 O O . LEU A 1 101 ? -12.923 13.427 8.246 1.00 81.62 101 LEU A O 1
ATOM 791 N N . THR A 1 102 ? -15.072 13.997 8.577 1.00 85.06 102 THR A N 1
ATOM 792 C CA . THR A 1 102 ? -15.162 13.423 9.922 1.00 85.06 102 THR A CA 1
ATOM 793 C C . THR A 1 102 ? -14.904 11.912 9.904 1.00 85.06 102 THR A C 1
ATOM 795 O O . THR A 1 102 ? -14.116 11.429 10.719 1.00 85.06 102 THR A O 1
ATOM 798 N N . CYS A 1 103 ? -15.474 11.149 8.959 1.00 84.44 103 CYS A N 1
ATOM 799 C CA . CYS A 1 103 ? -15.171 9.719 8.810 1.00 84.44 103 CYS A CA 1
ATOM 800 C C . CYS A 1 103 ? -13.674 9.464 8.586 1.00 84.44 103 CYS A C 1
ATOM 802 O O . CYS A 1 103 ? -13.110 8.573 9.225 1.00 84.44 103 CYS A O 1
ATOM 804 N N . VAL A 1 104 ? -13.023 10.248 7.720 1.00 87.12 104 VAL A N 1
ATOM 805 C CA . VAL A 1 104 ? -11.583 10.121 7.444 1.00 87.12 104 VAL A CA 1
ATOM 806 C C . VAL A 1 104 ? -10.757 10.398 8.696 1.00 87.12 104 VAL A C 1
ATOM 808 O O . VAL A 1 104 ? -9.851 9.630 9.011 1.00 87.12 104 VAL A O 1
ATOM 811 N N . HIS A 1 105 ? -11.088 11.442 9.458 1.00 90.38 105 HIS A N 1
ATOM 812 C CA . HIS A 1 105 ? -10.389 11.746 10.707 1.00 90.38 105 HIS A CA 1
ATOM 813 C C . HIS A 1 105 ? -10.517 10.630 11.744 1.00 90.38 105 HIS A C 1
ATOM 815 O O . HIS A 1 105 ? -9.510 10.233 12.334 1.00 90.38 105 HIS A O 1
ATOM 821 N N . ILE A 1 106 ? -11.723 10.088 11.943 1.00 89.94 106 ILE A N 1
ATOM 822 C CA . ILE A 1 106 ? -11.939 8.982 12.886 1.00 89.94 106 ILE A CA 1
ATOM 823 C C . ILE A 1 106 ? -11.189 7.726 12.407 1.00 89.94 106 ILE A C 1
ATOM 825 O O . ILE A 1 106 ? -10.598 7.018 13.222 1.00 89.94 106 ILE A O 1
ATOM 829 N N . LEU A 1 107 ? -11.150 7.461 11.096 1.00 90.75 107 LEU A N 1
ATOM 830 C CA . LEU A 1 107 ? -10.362 6.362 10.533 1.00 90.75 107 LEU A CA 1
ATOM 831 C C . LEU A 1 107 ? -8.861 6.541 10.802 1.00 90.75 107 LEU A C 1
ATOM 833 O O . LEU A 1 107 ? -8.215 5.604 11.264 1.00 90.75 107 LEU A O 1
ATOM 837 N N . CYS A 1 108 ? -8.308 7.731 10.560 1.00 94.25 108 CYS A N 1
ATOM 838 C CA . CYS A 1 108 ? -6.913 8.038 10.879 1.00 94.25 108 CYS A CA 1
ATOM 839 C C . CYS A 1 108 ? -6.607 7.801 12.362 1.00 94.25 108 CYS A C 1
ATOM 841 O O . CYS A 1 108 ? -5.555 7.255 12.691 1.00 94.25 108 CYS A O 1
ATOM 843 N N . GLU A 1 109 ? -7.531 8.171 13.249 1.00 94.06 109 GLU A N 1
ATOM 844 C CA . GLU A 1 109 ? -7.379 7.934 14.682 1.00 94.06 109 GLU A CA 1
ATOM 845 C C . GLU A 1 109 ? -7.366 6.437 15.010 1.00 94.06 109 GLU A C 1
ATOM 847 O O . GLU A 1 109 ? -6.479 5.980 15.724 1.00 94.06 109 GLU A O 1
ATOM 852 N N . VAL A 1 110 ? -8.259 5.634 14.419 1.00 92.06 110 VAL A N 1
ATOM 853 C CA . VAL A 1 110 ? -8.207 4.166 14.556 1.00 92.06 110 VAL A CA 1
ATOM 854 C C . VAL A 1 110 ? -6.854 3.618 14.106 1.00 92.06 110 VAL A C 1
ATOM 856 O O . VAL A 1 110 ? -6.267 2.809 14.824 1.00 92.06 110 VAL A O 1
ATOM 859 N N . LEU A 1 111 ? -6.338 4.076 12.959 1.00 94.56 111 LEU A N 1
ATOM 860 C CA . LEU A 1 111 ? -5.070 3.591 12.408 1.00 94.56 111 LEU A CA 1
ATOM 861 C C . LEU A 1 111 ? -3.879 3.838 13.342 1.00 94.56 111 LEU A C 1
ATOM 863 O O . LEU A 1 111 ? -3.014 2.970 13.463 1.00 94.56 111 LEU A O 1
ATOM 867 N N . ARG A 1 112 ? -3.869 4.968 14.063 1.00 94.06 112 ARG A N 1
ATOM 868 C CA . ARG A 1 112 ? -2.840 5.273 15.074 1.00 94.06 112 ARG A CA 1
ATOM 869 C C . ARG A 1 112 ? -2.815 4.264 16.217 1.00 94.06 112 ARG A C 1
ATOM 871 O O . ARG A 1 112 ? -1.749 3.979 16.756 1.00 94.06 112 ARG A O 1
ATOM 878 N N . HIS A 1 113 ? -3.971 3.706 16.570 1.00 92.38 113 HIS A N 1
ATOM 879 C CA . HIS A 1 113 ? -4.096 2.744 17.668 1.00 92.38 113 HIS A CA 1
ATOM 880 C C . HIS A 1 113 ? -3.994 1.282 17.213 1.00 92.38 113 HIS A C 1
ATOM 882 O O . HIS A 1 113 ? -3.795 0.386 18.037 1.00 92.38 113 HIS A O 1
ATOM 888 N N . THR A 1 114 ? -4.113 1.000 15.913 1.00 91.12 114 THR A N 1
ATOM 889 C CA . THR A 1 114 ? -3.996 -0.354 15.353 1.00 91.12 114 THR A CA 1
ATOM 890 C C . THR A 1 114 ? -2.553 -0.694 14.995 1.00 91.12 114 THR A C 1
ATOM 892 O O . THR A 1 114 ? -2.161 -0.734 13.831 1.00 91.12 114 THR A O 1
ATOM 895 N N . SER A 1 115 ? -1.750 -1.034 16.001 1.00 91.81 115 SER A N 1
ATOM 896 C CA . SER A 1 115 ? -0.358 -1.460 15.788 1.00 91.81 115 SER A CA 1
ATOM 897 C C . SER A 1 115 ? -0.232 -2.816 15.088 1.00 91.81 115 SER A C 1
ATOM 899 O O . SER A 1 115 ? 0.851 -3.196 14.666 1.00 91.81 115 SER A O 1
ATOM 901 N N . ARG A 1 116 ? -1.317 -3.581 14.976 1.00 93.62 116 ARG A N 1
ATOM 902 C CA . ARG A 1 116 ? -1.299 -5.003 14.616 1.00 93.62 116 ARG A CA 1
ATOM 903 C C . ARG A 1 116 ? -1.668 -5.312 13.167 1.00 93.62 116 ARG A C 1
ATOM 905 O O . ARG A 1 116 ? -1.706 -6.496 12.824 1.00 93.62 116 ARG A O 1
ATOM 912 N N . ILE A 1 117 ? -1.880 -4.285 12.346 1.00 95.31 117 ILE A N 1
ATOM 913 C CA . ILE A 1 117 ? -2.128 -4.427 10.910 1.00 95.31 117 ILE A CA 1
ATOM 914 C C . ILE A 1 117 ? -0.880 -5.003 10.234 1.00 95.31 117 ILE A C 1
ATOM 916 O O . ILE A 1 117 ? 0.208 -4.440 10.336 1.00 95.31 117 ILE A O 1
ATOM 920 N N . THR A 1 118 ? -1.057 -6.130 9.551 1.00 97.06 118 THR A N 1
ATOM 921 C CA . THR A 1 118 ? -0.020 -6.857 8.810 1.00 97.06 118 THR A CA 1
ATOM 922 C C . THR A 1 118 ? -0.207 -6.753 7.304 1.00 97.06 118 THR A C 1
ATOM 924 O O . THR A 1 118 ? 0.769 -6.851 6.564 1.00 97.06 118 THR A O 1
ATOM 927 N N . ASP A 1 119 ? -1.433 -6.525 6.840 1.00 97.44 119 ASP A N 1
ATOM 928 C CA . ASP A 1 119 ? -1.769 -6.546 5.423 1.00 97.44 119 ASP A CA 1
ATOM 929 C C . ASP A 1 119 ? -2.520 -5.273 5.055 1.00 97.44 119 ASP A C 1
ATOM 931 O O . ASP A 1 119 ? -3.560 -4.964 5.636 1.00 97.44 119 ASP A O 1
ATOM 935 N N . VAL A 1 120 ? -1.997 -4.543 4.074 1.00 97.06 120 VAL A N 1
ATOM 936 C CA . VAL A 1 120 ? -2.601 -3.319 3.554 1.00 97.06 120 VAL A CA 1
ATOM 937 C C . VAL A 1 120 ? -2.817 -3.471 2.055 1.00 97.06 120 VAL A C 1
ATOM 939 O O . VAL A 1 120 ? -1.893 -3.797 1.309 1.00 97.06 120 VAL A O 1
ATOM 942 N N . THR A 1 121 ? -4.049 -3.242 1.609 1.00 96.69 121 THR A N 1
ATOM 943 C CA . THR A 1 121 ? -4.422 -3.215 0.192 1.00 96.69 121 THR A CA 1
ATOM 944 C C . THR A 1 121 ? -5.102 -1.898 -0.145 1.00 96.69 121 THR A C 1
ATOM 946 O O . THR A 1 121 ? -6.132 -1.572 0.441 1.00 96.69 121 THR A O 1
ATOM 949 N N . LEU A 1 122 ? -4.539 -1.177 -1.108 1.00 95.06 122 LEU A N 1
ATOM 950 C CA . LEU A 1 122 ? -5.033 0.091 -1.633 1.00 95.06 122 LEU A CA 1
ATOM 951 C C . LEU A 1 122 ? -5.461 -0.134 -3.087 1.00 95.06 122 LEU A C 1
ATOM 953 O O . LEU A 1 122 ? -4.624 -0.540 -3.895 1.00 95.06 122 LEU A O 1
ATOM 957 N N . ASP A 1 123 ? -6.740 0.064 -3.408 1.00 92.88 123 ASP A N 1
ATOM 958 C CA . ASP A 1 123 ? -7.291 -0.212 -4.744 1.00 92.88 123 ASP A CA 1
ATOM 959 C C . ASP A 1 123 ? -8.089 0.974 -5.308 1.00 92.88 123 ASP A C 1
ATOM 961 O O . ASP A 1 123 ? -9.095 1.371 -4.728 1.00 92.88 123 ASP A O 1
ATOM 965 N N . ASP A 1 124 ? -7.622 1.541 -6.422 1.00 90.06 124 ASP A N 1
ATOM 966 C CA . ASP A 1 124 ? -8.206 2.704 -7.123 1.00 90.06 124 ASP A CA 1
ATOM 967 C C . ASP A 1 124 ? -8.379 3.984 -6.263 1.00 90.06 124 ASP A C 1
ATOM 969 O O . ASP A 1 124 ? -9.112 4.908 -6.590 1.00 90.06 124 ASP A O 1
ATOM 973 N N . ILE A 1 125 ? -7.619 4.129 -5.171 1.00 89.62 125 ILE A N 1
ATOM 974 C CA . ILE A 1 125 ? -7.783 5.248 -4.219 1.00 89.62 125 ILE A CA 1
ATOM 975 C C . ILE A 1 125 ? -6.856 6.451 -4.458 1.00 89.62 125 ILE A C 1
ATOM 977 O O . ILE A 1 125 ? -6.650 7.262 -3.553 1.00 89.62 125 ILE A O 1
ATOM 981 N N . THR A 1 126 ? -6.274 6.586 -5.653 1.00 90.44 126 THR A N 1
ATOM 982 C CA . THR A 1 126 ? -5.306 7.658 -5.977 1.00 90.44 126 THR A CA 1
ATOM 983 C C . THR A 1 126 ? -5.844 9.042 -5.629 1.00 90.44 126 THR A C 1
ATOM 985 O O . THR A 1 126 ? -5.208 9.804 -4.903 1.00 90.44 126 THR A O 1
ATOM 988 N N . TYR A 1 127 ? -7.027 9.368 -6.152 1.00 85.44 127 TYR A N 1
ATOM 989 C CA . TYR A 1 127 ? -7.635 10.679 -5.962 1.00 85.44 127 TYR A CA 1
ATOM 990 C C . TYR A 1 127 ? -7.898 10.949 -4.476 1.00 85.44 127 TYR A C 1
ATOM 992 O O . TYR A 1 127 ? -7.526 11.991 -3.946 1.00 85.44 127 TYR A O 1
ATOM 1000 N N . PHE A 1 128 ? -8.440 9.952 -3.781 1.00 85.50 128 PHE A N 1
ATOM 1001 C CA . PHE A 1 128 ? -8.756 10.046 -2.366 1.00 85.50 128 PHE A CA 1
ATOM 1002 C C . PHE A 1 128 ? -7.510 10.299 -1.503 1.00 85.50 128 PHE A C 1
ATOM 1004 O O . PHE A 1 128 ? -7.496 11.223 -0.697 1.00 85.50 128 PHE A O 1
ATOM 1011 N N . LEU A 1 129 ? -6.418 9.558 -1.701 1.00 91.06 129 LEU A N 1
ATOM 1012 C CA . LEU A 1 129 ? -5.187 9.788 -0.933 1.00 91.06 129 LEU A CA 1
ATOM 1013 C C . LEU A 1 129 ? -4.495 11.117 -1.272 1.00 91.06 129 LEU A C 1
ATOM 1015 O O . LEU A 1 129 ? -3.793 11.671 -0.425 1.00 91.06 129 LEU A O 1
ATOM 1019 N N . LYS A 1 130 ? -4.702 11.644 -2.485 1.00 89.75 130 LYS A N 1
ATOM 1020 C CA . LYS A 1 130 ? -4.189 12.958 -2.890 1.00 89.75 130 LYS A CA 1
ATOM 1021 C C . LYS A 1 130 ? -4.875 14.095 -2.126 1.00 89.75 130 LYS A C 1
ATOM 1023 O O . LYS A 1 130 ? -4.181 15.005 -1.668 1.00 89.75 130 LYS A O 1
ATOM 1028 N N . GLU A 1 131 ? -6.197 14.021 -1.975 1.00 86.81 131 GLU A N 1
ATOM 1029 C CA . GLU A 1 131 ? -6.989 15.003 -1.223 1.00 86.81 131 GLU A CA 1
ATOM 1030 C C . GLU A 1 131 ? -6.794 14.839 0.296 1.00 86.81 131 GLU A C 1
ATOM 1032 O O . GLU A 1 131 ? -6.530 15.805 1.012 1.00 86.81 131 GLU A O 1
ATOM 1037 N N . TYR A 1 132 ? -6.811 13.601 0.800 1.00 89.69 132 TYR A N 1
ATOM 1038 C CA . TYR A 1 132 ? -6.737 13.297 2.233 1.00 89.69 132 TYR A CA 1
ATOM 1039 C C . TYR A 1 132 ? -5.352 12.796 2.653 1.00 89.69 132 TYR A C 1
ATOM 1041 O O . TYR A 1 132 ? -5.167 11.660 3.096 1.00 89.69 132 TYR A O 1
ATOM 1049 N N . LYS A 1 133 ? -4.357 13.684 2.571 1.00 94.06 133 LYS A N 1
ATOM 1050 C CA . LYS A 1 133 ? -2.950 13.369 2.891 1.00 94.06 133 LYS A CA 1
ATOM 1051 C C . LYS A 1 133 ? -2.743 12.815 4.302 1.00 94.06 133 LYS A C 1
ATOM 1053 O O . LYS A 1 133 ? -1.844 12.008 4.519 1.00 94.06 133 LYS A O 1
ATOM 1058 N N . THR A 1 134 ? -3.570 13.223 5.263 1.00 94.75 134 THR A N 1
ATOM 1059 C CA . THR A 1 134 ? -3.518 12.722 6.647 1.00 94.75 134 THR A CA 1
ATOM 1060 C C . THR A 1 134 ? -3.733 11.214 6.720 1.00 94.75 134 THR A C 1
ATOM 1062 O O . THR A 1 134 ? -3.072 10.551 7.517 1.00 94.75 134 THR A O 1
ATOM 1065 N N . LEU A 1 135 ? -4.586 10.657 5.856 1.00 94.12 135 LEU A N 1
ATOM 1066 C CA . LEU A 1 135 ? -4.800 9.218 5.771 1.00 94.12 135 LEU A CA 1
ATOM 1067 C C . LEU A 1 135 ? -3.601 8.502 5.150 1.00 94.12 135 LEU A C 1
ATOM 1069 O O . LEU A 1 135 ? -3.173 7.475 5.672 1.00 94.12 135 LEU A O 1
ATOM 1073 N N . ALA A 1 136 ? -3.024 9.052 4.079 1.00 96.12 136 ALA A N 1
ATOM 1074 C CA . ALA A 1 136 ? -1.818 8.492 3.469 1.00 96.12 136 ALA A CA 1
ATOM 1075 C C . ALA A 1 136 ? -0.653 8.429 4.478 1.00 96.12 136 ALA A C 1
ATOM 1077 O O . ALA A 1 136 ? 0.044 7.418 4.559 1.00 96.12 136 ALA A O 1
ATOM 1078 N N . ILE A 1 137 ? -0.496 9.472 5.301 1.00 97.06 137 ILE A N 1
ATOM 1079 C CA . ILE A 1 137 ? 0.479 9.513 6.401 1.00 97.06 137 ILE A CA 1
ATOM 1080 C C . ILE A 1 137 ? 0.153 8.457 7.462 1.00 97.06 137 ILE A C 1
ATOM 1082 O O . ILE A 1 137 ? 1.038 7.703 7.857 1.00 97.06 137 ILE A O 1
ATOM 1086 N N . ALA A 1 138 ? -1.107 8.353 7.897 1.00 96.75 138 ALA A N 1
ATOM 1087 C CA . ALA A 1 138 ? -1.511 7.363 8.895 1.00 96.75 138 ALA A CA 1
ATOM 1088 C C . ALA A 1 138 ? -1.234 5.920 8.429 1.00 96.75 138 ALA A C 1
ATOM 1090 O O . ALA A 1 138 ? -0.773 5.100 9.218 1.00 96.75 138 ALA A O 1
ATOM 1091 N N . ILE A 1 139 ? -1.453 5.621 7.143 1.00 97.06 139 ILE A N 1
ATOM 1092 C CA . ILE A 1 139 ? -1.123 4.319 6.544 1.00 97.06 139 ILE A CA 1
ATOM 1093 C C . ILE A 1 139 ? 0.395 4.096 6.517 1.00 97.06 139 ILE A C 1
ATOM 1095 O O . ILE A 1 139 ? 0.858 3.015 6.878 1.00 97.06 139 ILE A O 1
ATOM 1099 N N . ALA A 1 140 ? 1.178 5.106 6.122 1.00 96.94 140 ALA A N 1
ATOM 1100 C CA . ALA A 1 140 ? 2.640 5.024 6.087 1.00 96.94 140 ALA A CA 1
ATOM 1101 C C . ALA A 1 140 ? 3.248 4.748 7.474 1.00 96.94 140 ALA A C 1
ATOM 1103 O O . ALA A 1 140 ? 4.247 4.040 7.582 1.00 96.94 140 ALA A O 1
ATOM 1104 N N . GLN A 1 141 ? 2.618 5.248 8.538 1.00 97.06 141 GLN A N 1
ATOM 1105 C CA . GLN A 1 141 ? 3.075 5.101 9.921 1.00 97.06 141 GLN A CA 1
ATOM 1106 C C . GLN A 1 141 ? 2.707 3.762 10.582 1.00 97.06 141 GLN A C 1
ATOM 1108 O O . GLN A 1 141 ? 3.082 3.531 11.732 1.00 97.06 141 GLN A O 1
ATOM 1113 N N . LEU A 1 142 ? 2.001 2.861 9.892 1.00 96.81 142 LEU A N 1
ATOM 1114 C CA . LEU A 1 142 ? 1.704 1.532 10.430 1.00 96.81 142 LEU A CA 1
ATOM 1115 C C . LEU A 1 142 ? 3.011 0.736 10.606 1.00 96.81 142 LEU A C 1
ATOM 1117 O O . LEU A 1 142 ? 3.718 0.543 9.626 1.00 96.81 142 LEU A O 1
ATOM 1121 N N . PRO A 1 143 ? 3.357 0.232 11.804 1.00 95.94 143 PRO A N 1
ATOM 1122 C CA . PRO A 1 143 ? 4.698 -0.313 12.048 1.00 95.94 143 PRO A CA 1
ATOM 1123 C C . PRO A 1 143 ? 4.886 -1.772 11.603 1.00 95.94 143 PRO A C 1
ATOM 1125 O O . PRO A 1 143 ? 6.007 -2.201 11.353 1.00 95.94 143 PRO A O 1
ATOM 1128 N N . ASN A 1 144 ? 3.810 -2.562 11.522 1.00 96.62 144 ASN A N 1
ATOM 1129 C CA . ASN A 1 144 ? 3.898 -4.026 11.406 1.00 96.62 144 ASN A CA 1
ATOM 1130 C C . ASN A 1 144 ? 3.440 -4.588 10.051 1.00 96.62 144 ASN A C 1
ATOM 1132 O O . ASN A 1 144 ? 3.232 -5.798 9.931 1.00 96.62 144 ASN A O 1
ATOM 1136 N N . VAL A 1 145 ? 3.304 -3.742 9.026 1.00 97.56 145 VAL A N 1
ATOM 1137 C CA . VAL A 1 145 ? 2.840 -4.173 7.699 1.00 97.56 145 VAL A CA 1
ATOM 1138 C C . VAL A 1 145 ? 3.869 -5.110 7.057 1.00 97.56 145 VAL A C 1
ATOM 1140 O O . VAL A 1 145 ? 4.996 -4.722 6.766 1.00 97.56 145 VAL A O 1
ATOM 1143 N N . GLN A 1 146 ? 3.459 -6.354 6.820 1.00 97.75 146 GLN A N 1
ATOM 1144 C CA . GLN A 1 146 ? 4.233 -7.405 6.153 1.00 97.75 146 GLN A CA 1
ATOM 1145 C C . GLN A 1 146 ? 3.896 -7.512 4.663 1.00 97.75 146 GLN A C 1
ATOM 1147 O O . GLN A 1 146 ? 4.733 -7.935 3.866 1.00 97.75 146 GLN A O 1
ATOM 1152 N N . SER A 1 147 ? 2.673 -7.140 4.284 1.00 98.12 147 SER A N 1
ATOM 1153 C CA . SER A 1 147 ? 2.155 -7.224 2.922 1.00 98.12 147 SER A CA 1
ATOM 1154 C C . SER A 1 147 ? 1.539 -5.887 2.532 1.00 98.12 147 SER A C 1
ATOM 1156 O O . SER A 1 147 ? 0.538 -5.467 3.110 1.00 98.12 147 SER A O 1
ATOM 1158 N N . PHE A 1 148 ? 2.142 -5.215 1.553 1.00 97.81 148 PHE A N 1
ATOM 1159 C CA . PHE A 1 148 ? 1.678 -3.935 1.032 1.00 97.81 148 PHE A CA 1
ATOM 1160 C C . PHE A 1 148 ? 1.327 -4.084 -0.448 1.00 97.81 148 PHE A C 1
ATOM 1162 O O . PHE A 1 148 ? 2.173 -4.414 -1.281 1.00 97.81 148 PHE A O 1
ATOM 1169 N N . THR A 1 149 ? 0.049 -3.902 -0.771 1.00 97.38 149 THR A N 1
ATOM 1170 C CA . THR A 1 149 ? -0.486 -4.064 -2.123 1.00 97.38 149 THR A CA 1
ATOM 1171 C C . THR A 1 149 ? -1.140 -2.773 -2.586 1.00 97.38 149 THR A C 1
ATOM 1173 O O . THR A 1 149 ? -2.077 -2.287 -1.961 1.00 97.38 149 THR A O 1
ATOM 1176 N N . MET A 1 150 ? -0.691 -2.263 -3.725 1.00 95.44 150 MET A N 1
ATOM 1177 C CA . MET A 1 150 ? -1.290 -1.144 -4.437 1.00 95.44 150 MET A CA 1
ATOM 1178 C C . MET A 1 150 ? -1.807 -1.638 -5.784 1.00 95.44 150 MET A C 1
ATOM 1180 O O . MET A 1 150 ? -1.071 -2.264 -6.549 1.00 95.44 150 MET A O 1
ATOM 1184 N N . ARG A 1 151 ? -3.080 -1.384 -6.067 1.00 92.81 151 ARG A N 1
ATOM 1185 C CA . ARG A 1 151 ? -3.752 -1.718 -7.324 1.00 92.81 151 ARG A CA 1
ATOM 1186 C C . ARG A 1 151 ? -4.425 -0.473 -7.851 1.00 92.81 151 ARG A C 1
ATOM 1188 O O . ARG A 1 151 ? -5.103 0.221 -7.102 1.00 92.81 151 ARG A O 1
ATOM 1195 N N . THR A 1 152 ? -4.180 -0.137 -9.111 1.00 90.19 152 THR A N 1
ATOM 1196 C CA . THR A 1 152 ? -4.779 1.044 -9.752 1.00 90.19 152 THR A CA 1
ATOM 1197 C C . THR A 1 152 ? -4.541 2.342 -8.945 1.00 90.19 152 THR A C 1
ATOM 1199 O O . THR A 1 152 ? -5.218 3.347 -9.121 1.00 90.19 152 THR A O 1
ATOM 1202 N N . THR A 1 153 ? -3.568 2.327 -8.029 1.00 91.38 153 THR A N 1
ATOM 1203 C CA . THR A 1 153 ? -3.277 3.405 -7.088 1.00 91.38 153 THR A CA 1
ATOM 1204 C C . THR A 1 153 ? -1.885 3.911 -7.414 1.00 91.38 153 THR A C 1
ATOM 1206 O O . THR A 1 153 ? -0.934 3.132 -7.420 1.00 91.38 153 THR A O 1
ATOM 1209 N N . SER A 1 154 ? -1.790 5.200 -7.708 1.00 91.62 154 SER A N 1
ATOM 1210 C CA . SER A 1 154 ? -0.551 5.933 -7.959 1.00 91.62 154 SER A CA 1
ATOM 1211 C C . SER A 1 154 ? 0.410 5.773 -6.784 1.00 91.62 154 SER A C 1
ATOM 1213 O O . SER A 1 154 ? 0.004 5.940 -5.635 1.00 91.62 154 SER A O 1
ATOM 1215 N N . ILE A 1 155 ? 1.684 5.478 -7.041 1.00 93.19 155 ILE A N 1
ATOM 1216 C CA . ILE A 1 155 ? 2.680 5.378 -5.963 1.00 93.19 155 ILE A CA 1
ATOM 1217 C C . ILE A 1 155 ? 3.065 6.765 -5.435 1.00 93.19 155 ILE A C 1
ATOM 1219 O O . ILE A 1 155 ? 3.554 6.881 -4.313 1.00 93.19 155 ILE A O 1
ATOM 1223 N N . SER A 1 156 ? 2.809 7.824 -6.213 1.00 93.81 156 SER A N 1
ATOM 1224 C CA . SER A 1 156 ? 3.129 9.208 -5.846 1.00 93.81 156 SER A CA 1
ATOM 1225 C C . SER A 1 156 ? 2.328 9.777 -4.678 1.00 93.81 156 SER A C 1
ATOM 1227 O O . SER A 1 156 ? 2.758 10.749 -4.059 1.00 93.81 156 SER A O 1
ATOM 1229 N N . VAL A 1 157 ? 1.190 9.167 -4.339 1.00 94.44 157 VAL A N 1
ATOM 1230 C CA . VAL A 1 157 ? 0.368 9.606 -3.199 1.00 94.44 157 VAL A CA 1
ATOM 1231 C C . VAL A 1 157 ? 0.871 9.050 -1.866 1.00 94.44 157 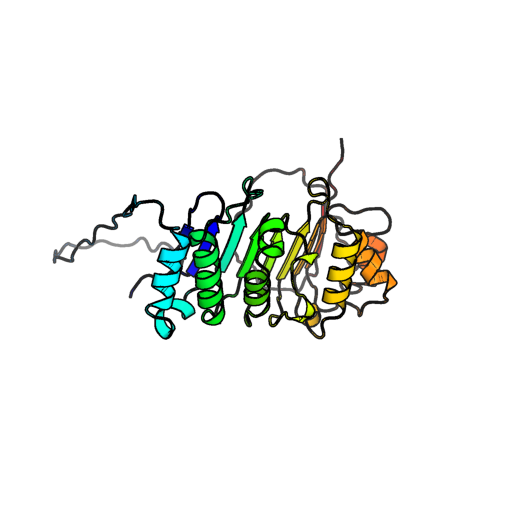VAL A C 1
ATOM 1233 O O . VAL A 1 157 ? 0.412 9.481 -0.809 1.00 94.44 157 VAL A O 1
ATOM 1236 N N . ILE A 1 158 ? 1.807 8.096 -1.896 1.00 96.75 158 ILE A N 1
ATOM 1237 C CA . ILE A 1 158 ? 2.391 7.512 -0.692 1.00 96.75 158 ILE A CA 1
ATOM 1238 C C . ILE A 1 158 ? 3.550 8.398 -0.222 1.00 96.75 158 ILE A C 1
ATOM 1240 O O . ILE A 1 158 ? 4.469 8.671 -0.998 1.00 96.75 158 ILE A O 1
ATOM 1244 N N . PRO A 1 159 ? 3.565 8.836 1.049 1.00 96.81 159 PRO A N 1
ATOM 1245 C CA . PRO A 1 159 ? 4.668 9.615 1.587 1.00 96.81 159 PRO A CA 1
ATOM 1246 C C . PRO A 1 159 ? 5.839 8.686 1.938 1.00 96.81 159 PRO A C 1
ATOM 1248 O O . PRO A 1 159 ? 6.110 8.446 3.112 1.00 96.81 159 PRO A O 1
ATOM 1251 N N . TRP A 1 160 ? 6.541 8.166 0.924 1.00 95.94 160 TRP A N 1
ATOM 1252 C CA . TRP A 1 160 ? 7.641 7.199 1.073 1.00 95.94 160 TRP A CA 1
ATOM 1253 C C . TRP A 1 160 ? 8.641 7.548 2.188 1.00 95.94 160 TRP A C 1
ATOM 1255 O O . TRP A 1 160 ? 8.899 6.673 3.013 1.00 95.94 160 TRP A O 1
ATOM 1265 N N . PRO A 1 161 ? 9.130 8.802 2.326 1.00 95.56 161 PRO A N 1
ATOM 1266 C CA . PRO A 1 161 ? 10.069 9.161 3.395 1.00 95.56 161 PRO A CA 1
ATOM 1267 C C . PRO A 1 161 ? 9.531 8.991 4.827 1.00 95.56 161 PRO A C 1
ATOM 1269 O O . PRO A 1 161 ? 10.307 9.058 5.773 1.00 95.56 161 PRO A O 1
ATOM 1272 N N . GLN A 1 162 ? 8.216 8.825 4.997 1.00 95.88 162 GLN A N 1
ATOM 1273 C CA . GLN A 1 162 ? 7.541 8.676 6.291 1.00 95.88 162 GLN A CA 1
ATOM 1274 C C . GLN A 1 162 ? 7.091 7.235 6.567 1.00 95.88 162 GLN A C 1
ATOM 1276 O O . GLN A 1 162 ? 6.421 6.995 7.573 1.00 95.88 162 GLN A O 1
ATOM 1281 N N . ILE A 1 163 ? 7.410 6.282 5.684 1.00 96.25 163 ILE A N 1
ATOM 1282 C CA . ILE A 1 163 ? 7.048 4.880 5.893 1.00 96.25 163 ILE A CA 1
ATOM 1283 C C . ILE A 1 163 ? 7.790 4.317 7.107 1.00 96.25 163 ILE A C 1
ATOM 1285 O O . ILE A 1 163 ? 9.015 4.379 7.191 1.00 96.25 163 ILE A O 1
ATOM 1289 N N . ALA A 1 164 ? 7.027 3.726 8.024 1.00 95.69 164 ALA A N 1
ATOM 1290 C CA . ALA A 1 164 ? 7.527 3.058 9.220 1.00 95.69 164 ALA A CA 1
ATOM 1291 C C . ALA A 1 164 ? 7.623 1.529 9.066 1.00 95.69 164 ALA A C 1
ATOM 1293 O O . ALA A 1 164 ? 8.342 0.886 9.830 1.00 95.69 164 ALA A O 1
ATOM 1294 N N . PHE A 1 165 ? 6.911 0.931 8.105 1.00 95.12 165 PHE A N 1
ATOM 1295 C CA . PHE A 1 165 ? 6.921 -0.517 7.884 1.00 95.12 165 PHE A CA 1
ATOM 1296 C C . PHE A 1 165 ? 8.002 -0.986 6.903 1.00 95.12 165 PHE A C 1
ATOM 1298 O O . PHE A 1 165 ? 8.474 -0.251 6.039 1.00 95.12 165 PHE A O 1
ATOM 1305 N N . GLN A 1 166 ? 8.346 -2.270 7.007 1.00 95.62 166 GLN A N 1
ATOM 1306 C CA . GLN A 1 166 ? 9.310 -2.964 6.152 1.00 95.62 166 GLN A CA 1
ATOM 1307 C C . GLN A 1 166 ? 8.654 -4.251 5.627 1.00 95.62 166 GLN A C 1
ATOM 1309 O O . GLN A 1 166 ? 8.722 -5.295 6.283 1.00 95.62 166 GLN A O 1
ATOM 1314 N N . PRO A 1 167 ? 7.941 -4.186 4.490 1.00 96.88 167 PRO A N 1
ATOM 1315 C CA . PRO A 1 167 ? 7.104 -5.287 4.050 1.00 96.88 167 PRO A CA 1
ATOM 1316 C C . PRO A 1 167 ? 7.960 -6.417 3.469 1.00 96.88 167 PRO A C 1
ATOM 1318 O O . PRO A 1 167 ? 8.940 -6.180 2.768 1.00 96.88 167 PRO A O 1
ATOM 1321 N N . ARG A 1 168 ? 7.544 -7.667 3.686 1.00 97.00 168 ARG A N 1
ATOM 1322 C CA . ARG A 1 168 ? 8.110 -8.836 2.990 1.00 97.00 168 ARG A CA 1
ATOM 1323 C C . ARG A 1 168 ? 7.514 -9.031 1.605 1.00 97.00 168 ARG A C 1
ATOM 1325 O O . ARG A 1 168 ? 8.147 -9.612 0.726 1.00 97.00 168 ARG A O 1
ATOM 1332 N N . LYS A 1 169 ? 6.285 -8.557 1.408 1.00 97.69 169 LYS A N 1
ATOM 1333 C CA . LYS A 1 169 ? 5.552 -8.648 0.151 1.00 97.69 169 LYS A CA 1
ATOM 1334 C C . LYS A 1 169 ? 5.155 -7.257 -0.318 1.00 97.69 169 LYS A C 1
ATOM 1336 O O . LYS A 1 169 ? 4.363 -6.588 0.342 1.00 97.69 169 LYS A O 1
ATOM 1341 N N . LEU A 1 170 ? 5.658 -6.872 -1.485 1.00 96.62 170 LEU A N 1
ATOM 1342 C CA . LEU A 1 170 ? 5.293 -5.639 -2.168 1.00 96.62 170 LEU A CA 1
ATOM 1343 C C . LEU A 1 170 ? 4.644 -5.973 -3.512 1.00 96.62 170 LEU A C 1
ATOM 1345 O O . LEU A 1 170 ? 5.209 -6.691 -4.341 1.00 96.62 170 LEU A O 1
ATOM 1349 N N . VAL A 1 171 ? 3.431 -5.469 -3.718 1.00 96.25 171 VAL A N 1
ATOM 1350 C CA . VAL A 1 171 ? 2.707 -5.593 -4.984 1.00 96.25 171 VAL A CA 1
ATOM 1351 C C . VAL A 1 171 ? 2.339 -4.202 -5.463 1.00 96.25 171 VAL A C 1
ATOM 1353 O O . VAL A 1 171 ? 1.553 -3.523 -4.813 1.00 96.25 171 VAL A O 1
ATOM 1356 N N . ILE A 1 172 ? 2.873 -3.804 -6.610 1.00 93.81 172 ILE A N 1
ATOM 1357 C CA . ILE A 1 172 ? 2.572 -2.531 -7.258 1.00 93.81 172 ILE A CA 1
ATOM 1358 C C . ILE A 1 172 ? 1.962 -2.856 -8.616 1.00 93.81 172 ILE A C 1
ATOM 1360 O O . ILE A 1 172 ? 2.638 -3.361 -9.508 1.00 93.81 172 ILE A O 1
ATOM 1364 N N . ASN A 1 173 ? 0.663 -2.619 -8.757 1.00 91.19 173 ASN A N 1
ATOM 1365 C CA . ASN A 1 173 ? -0.042 -2.746 -10.022 1.00 91.19 173 ASN A CA 1
ATOM 1366 C C . ASN A 1 173 ? -0.636 -1.391 -10.399 1.00 91.19 173 ASN A C 1
ATOM 1368 O O . ASN A 1 173 ? -1.702 -1.028 -9.902 1.00 91.19 173 ASN A O 1
ATOM 1372 N N . VAL A 1 174 ? 0.066 -0.638 -11.245 1.00 81.75 174 VAL A N 1
ATOM 1373 C CA . VAL A 1 174 ? -0.370 0.689 -11.691 1.00 81.75 174 VAL A CA 1
ATOM 1374 C C . VAL A 1 174 ? -0.879 0.578 -13.122 1.00 81.75 174 VAL A C 1
ATOM 1376 O O . VAL A 1 174 ? -0.138 0.228 -14.034 1.00 81.75 174 VAL A O 1
ATOM 1379 N N . LYS A 1 175 ? -2.157 0.894 -13.344 1.00 79.88 175 LYS A N 1
ATOM 1380 C CA . LYS A 1 175 ? -2.734 0.961 -14.692 1.00 79.88 175 LYS A CA 1
ATOM 1381 C C . LYS A 1 175 ? -2.590 2.379 -15.239 1.00 79.88 175 LYS A C 1
ATOM 1383 O O . LYS A 1 175 ? -3.456 3.208 -15.000 1.00 79.88 175 LYS A O 1
ATOM 1388 N N . TRP A 1 176 ? -1.526 2.666 -15.983 1.00 68.06 176 TRP A N 1
ATOM 1389 C CA . TRP A 1 176 ? -1.217 4.020 -16.483 1.00 68.06 176 TRP A CA 1
ATOM 1390 C C . TRP A 1 176 ? -2.227 4.579 -17.482 1.00 68.06 176 TRP A C 1
ATOM 1392 O O . TRP A 1 176 ? -2.453 5.786 -17.524 1.00 68.06 176 TRP A O 1
ATOM 1402 N N . LEU A 1 177 ? -2.854 3.697 -18.266 1.00 59.69 177 LEU A N 1
ATOM 1403 C CA . LEU A 1 177 ? -3.627 4.060 -19.458 1.00 59.69 177 LEU A CA 1
ATOM 1404 C C . LEU A 1 177 ? -4.860 4.935 -19.186 1.00 59.69 177 LEU A C 1
ATOM 1406 O O . LEU A 1 177 ? -5.440 5.462 -20.126 1.00 59.69 177 LEU A O 1
ATOM 1410 N N . ASN A 1 178 ? -5.257 5.119 -17.925 1.00 56.03 178 ASN A N 1
ATOM 1411 C CA . ASN A 1 178 ? -6.566 5.675 -17.602 1.00 56.03 178 ASN A CA 1
ATOM 1412 C C . ASN A 1 178 ? -6.582 6.932 -16.717 1.00 56.03 178 ASN A C 1
ATOM 1414 O O . ASN A 1 178 ? -7.676 7.420 -16.438 1.00 56.03 178 ASN A O 1
ATOM 1418 N N . PHE A 1 179 ? -5.443 7.449 -16.240 1.00 54.69 179 PHE A N 1
ATOM 1419 C CA . PHE A 1 179 ? -5.484 8.356 -15.076 1.00 54.69 179 PHE A CA 1
ATOM 1420 C C . PHE A 1 179 ? -4.838 9.733 -15.225 1.00 54.69 179 PHE A C 1
ATOM 1422 O O . PHE A 1 179 ? -4.800 10.463 -14.239 1.00 54.69 179 PHE A O 1
ATOM 1429 N N . GLY A 1 180 ? -4.341 10.130 -16.403 1.00 64.69 180 GLY A N 1
ATOM 1430 C CA . GLY A 1 180 ? -3.630 11.416 -16.523 1.00 64.69 180 GLY A CA 1
ATOM 1431 C C . GLY A 1 180 ? -2.509 11.554 -15.480 1.00 64.69 180 GLY A C 1
ATOM 1432 O O . GLY A 1 180 ? -2.233 12.648 -14.992 1.00 64.69 180 GLY A O 1
ATOM 1433 N N . VAL A 1 181 ? -1.942 10.414 -15.067 1.00 70.44 181 VAL A N 1
ATOM 1434 C CA . VAL A 1 181 ? -0.921 10.335 -14.029 1.00 70.44 181 VAL A CA 1
ATOM 1435 C C . VAL A 1 181 ? 0.342 10.955 -14.593 1.00 70.44 181 VAL A C 1
ATOM 1437 O O . VAL A 1 181 ? 0.813 10.574 -15.664 1.00 70.44 181 VAL A O 1
ATOM 1440 N N . ASP A 1 182 ? 0.875 11.922 -13.858 1.00 84.56 182 ASP A N 1
ATOM 1441 C CA . ASP A 1 182 ? 2.147 12.544 -14.178 1.00 84.56 182 ASP A CA 1
ATOM 1442 C C . ASP A 1 182 ? 3.267 11.516 -13.965 1.00 84.56 182 ASP A C 1
ATOM 1444 O O . ASP A 1 182 ? 3.621 11.168 -12.835 1.00 84.56 182 ASP A O 1
ATOM 1448 N N . VAL A 1 183 ? 3.822 11.022 -15.074 1.00 83.06 183 VAL A N 1
ATOM 1449 C CA . VAL A 1 183 ? 4.933 10.059 -15.088 1.00 83.06 183 VAL A CA 1
ATOM 1450 C C . VAL A 1 183 ? 6.134 10.577 -14.289 1.00 83.06 183 VAL A C 1
ATOM 1452 O O . VAL A 1 183 ? 6.836 9.790 -13.654 1.00 83.06 183 VAL A O 1
ATOM 1455 N N . GLY A 1 184 ? 6.353 11.895 -14.258 1.00 86.81 184 GLY A N 1
ATOM 1456 C CA . GLY A 1 184 ? 7.409 12.521 -13.470 1.00 86.81 184 GLY A CA 1
ATOM 1457 C C . GLY A 1 184 ? 7.187 12.381 -11.963 1.00 86.81 184 GLY A C 1
ATOM 1458 O O . GLY A 1 184 ? 8.141 12.109 -11.232 1.00 86.81 184 GLY A O 1
ATOM 1459 N N . LEU A 1 185 ? 5.941 12.503 -11.490 1.00 89.50 185 LEU A N 1
ATOM 1460 C CA . LEU A 1 185 ? 5.607 12.307 -10.074 1.00 89.50 185 LEU A CA 1
ATOM 1461 C C . LEU A 1 185 ? 5.766 10.850 -9.643 1.00 89.50 185 LEU A C 1
ATOM 1463 O O . LEU A 1 185 ? 6.314 10.594 -8.572 1.00 89.50 185 LEU A O 1
ATOM 1467 N N . GLU A 1 186 ? 5.337 9.899 -10.472 1.00 88.62 186 GLU A N 1
ATOM 1468 C CA . GLU A 1 186 ? 5.530 8.473 -10.188 1.00 88.62 186 GLU A CA 1
ATOM 1469 C C . GLU A 1 186 ? 7.016 8.113 -10.148 1.00 88.62 186 GLU A C 1
ATOM 1471 O O . GLU A 1 186 ? 7.465 7.467 -9.203 1.00 88.62 186 GLU A O 1
ATOM 1476 N N . ARG A 1 187 ? 7.805 8.594 -11.119 1.00 86.38 187 ARG A N 1
ATOM 1477 C CA . ARG A 1 187 ? 9.257 8.376 -11.141 1.00 86.38 187 ARG A CA 1
ATOM 1478 C C . ARG A 1 187 ? 9.925 8.942 -9.890 1.00 86.38 187 ARG A C 1
ATOM 1480 O O . ARG A 1 187 ? 10.681 8.237 -9.232 1.00 86.38 187 ARG A O 1
ATOM 1487 N N . LYS A 1 188 ? 9.580 10.175 -9.508 1.00 90.75 188 LYS A N 1
ATOM 1488 C CA . LYS A 1 188 ? 10.096 10.811 -8.288 1.00 90.75 188 LYS A CA 1
ATOM 1489 C C . LYS A 1 188 ? 9.731 10.024 -7.028 1.00 90.75 188 LYS A C 1
ATOM 1491 O O . LYS A 1 188 ? 10.557 9.883 -6.132 1.00 90.75 188 LYS A O 1
ATOM 1496 N N . ALA A 1 189 ? 8.501 9.533 -6.933 1.00 92.12 189 ALA A N 1
ATOM 1497 C CA . ALA A 1 189 ? 8.056 8.740 -5.794 1.00 92.12 189 ALA A CA 1
ATOM 1498 C C . ALA A 1 189 ? 8.766 7.383 -5.727 1.00 92.12 189 ALA A C 1
ATOM 1500 O O . ALA A 1 189 ? 9.134 6.922 -4.649 1.00 92.12 189 ALA A O 1
ATOM 1501 N N . PHE A 1 190 ? 9.040 6.780 -6.880 1.00 88.88 190 PHE A N 1
ATOM 1502 C CA . PHE A 1 190 ? 9.862 5.585 -6.955 1.00 88.88 190 PHE A CA 1
ATOM 1503 C C . PHE A 1 190 ? 11.307 5.840 -6.513 1.00 88.88 190 PHE A C 1
ATOM 1505 O O . PHE A 1 190 ? 11.832 5.065 -5.720 1.00 88.88 190 PHE A O 1
ATOM 1512 N N . ASP A 1 191 ? 11.924 6.945 -6.939 1.00 89.12 191 ASP A N 1
ATOM 1513 C CA . ASP A 1 191 ? 13.258 7.343 -6.469 1.00 89.12 191 ASP A CA 1
ATOM 1514 C C . ASP A 1 191 ? 13.284 7.518 -4.944 1.00 89.12 191 ASP A C 1
ATOM 1516 O O . ASP A 1 191 ? 14.202 7.048 -4.272 1.00 89.12 191 ASP A O 1
ATOM 1520 N N . GLN A 1 192 ? 12.240 8.130 -4.374 1.00 92.94 192 GLN A N 1
ATOM 1521 C CA . GLN A 1 192 ? 12.086 8.241 -2.921 1.00 92.94 192 GLN A CA 1
ATOM 1522 C C . GLN A 1 192 ? 11.970 6.871 -2.248 1.00 92.94 192 GLN A C 1
ATOM 1524 O O . GLN A 1 192 ? 12.600 6.662 -1.216 1.00 92.94 192 GLN A O 1
ATOM 1529 N N . MET A 1 193 ? 11.201 5.940 -2.823 1.00 92.75 193 MET A N 1
ATOM 1530 C CA . MET A 1 193 ? 11.082 4.568 -2.322 1.00 92.75 193 MET A CA 1
ATOM 1531 C C . MET A 1 193 ? 12.421 3.818 -2.396 1.00 92.75 193 MET A C 1
ATOM 1533 O O . MET A 1 193 ? 12.789 3.126 -1.448 1.00 92.75 193 MET A O 1
ATOM 1537 N N . LEU A 1 194 ? 13.174 3.952 -3.493 1.00 88.19 194 LEU A N 1
ATOM 1538 C CA . LEU A 1 194 ? 14.509 3.363 -3.658 1.00 88.19 194 LEU A CA 1
ATOM 1539 C C . LEU A 1 194 ? 15.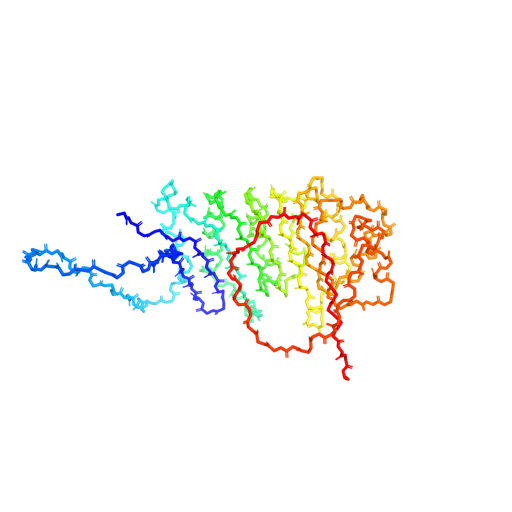521 3.903 -2.646 1.00 88.19 194 LEU A C 1
ATOM 1541 O O . LEU A 1 194 ? 16.373 3.155 -2.173 1.00 88.19 194 LEU A O 1
ATOM 1545 N N . ALA A 1 195 ? 15.406 5.183 -2.296 1.00 90.25 195 ALA A N 1
ATOM 1546 C CA . ALA A 1 195 ? 16.269 5.832 -1.320 1.00 90.25 195 ALA A CA 1
ATOM 1547 C C . ALA A 1 195 ? 15.973 5.428 0.137 1.00 90.25 195 ALA A C 1
ATOM 1549 O O . ALA A 1 195 ? 16.724 5.819 1.032 1.00 90.25 195 ALA A O 1
ATOM 1550 N N . LEU A 1 196 ? 14.903 4.664 0.406 1.00 90.75 196 LEU A N 1
ATOM 1551 C CA . LEU A 1 196 ? 14.569 4.251 1.768 1.00 90.75 196 LEU A CA 1
ATOM 1552 C C . LEU A 1 196 ? 15.582 3.226 2.301 1.00 90.75 196 LEU A C 1
ATOM 1554 O O . LEU A 1 196 ? 15.687 2.118 1.759 1.00 90.75 196 LEU A O 1
ATOM 1558 N N . PRO A 1 197 ? 16.293 3.539 3.401 1.00 84.81 197 PRO A N 1
ATOM 1559 C CA . PRO A 1 197 ? 17.226 2.602 4.000 1.00 84.81 197 PRO A CA 1
ATOM 1560 C C . PRO A 1 197 ? 16.467 1.389 4.542 1.00 84.81 197 PRO A C 1
ATOM 1562 O O . PRO A 1 197 ? 15.399 1.519 5.137 1.00 84.81 197 PRO A O 1
ATOM 1565 N N . ASN A 1 198 ? 17.034 0.197 4.355 1.00 86.06 198 ASN A N 1
ATOM 1566 C CA . ASN A 1 198 ? 16.516 -1.091 4.836 1.00 86.06 198 ASN A CA 1
ATOM 1567 C C . ASN A 1 198 ? 15.144 -1.533 4.293 1.00 86.06 198 ASN A C 1
ATOM 1569 O O . ASN A 1 198 ? 14.854 -2.722 4.372 1.00 86.06 198 ASN A O 1
ATOM 1573 N N . PHE A 1 199 ? 14.333 -0.661 3.683 1.00 90.44 199 PHE A N 1
ATOM 1574 C CA . PHE A 1 199 ? 13.014 -1.015 3.136 1.00 90.44 199 PHE A CA 1
ATOM 1575 C C . PHE A 1 199 ? 13.094 -2.218 2.187 1.00 90.44 199 PHE A C 1
ATOM 1577 O O . PHE A 1 199 ? 12.380 -3.206 2.338 1.00 90.44 199 PHE A O 1
ATOM 1584 N N . TRP A 1 200 ? 14.056 -2.176 1.269 1.00 89.69 200 TRP A N 1
ATOM 1585 C CA . TRP A 1 200 ? 14.301 -3.228 0.287 1.00 89.69 200 TRP A CA 1
ATOM 1586 C C . TRP A 1 200 ? 14.980 -4.477 0.848 1.00 89.69 200 TRP A C 1
ATOM 1588 O O . TRP A 1 200 ? 14.860 -5.555 0.268 1.00 89.69 200 TRP A O 1
ATOM 1598 N N . GLY A 1 201 ? 15.668 -4.353 1.986 1.00 90.31 201 GLY A N 1
ATOM 1599 C CA . GLY A 1 201 ? 16.384 -5.458 2.622 1.00 90.31 201 GLY A CA 1
ATOM 1600 C C . GLY A 1 201 ? 15.459 -6.561 3.140 1.00 90.31 201 GLY A C 1
ATOM 1601 O O . GLY A 1 201 ? 15.911 -7.689 3.331 1.00 90.31 201 GLY A O 1
ATOM 1602 N N . HIS A 1 202 ? 14.169 -6.268 3.316 1.00 92.69 202 HIS A N 1
ATOM 1603 C CA . HIS A 1 202 ? 13.179 -7.207 3.848 1.00 92.69 202 HIS A CA 1
ATOM 1604 C C . HIS A 1 202 ? 12.218 -7.771 2.799 1.00 92.69 202 HIS A C 1
ATOM 1606 O O . HIS A 1 202 ? 11.505 -8.727 3.099 1.00 92.69 202 HIS A O 1
ATOM 1612 N N . ILE A 1 203 ? 12.202 -7.228 1.579 1.00 94.75 203 ILE A N 1
ATOM 1613 C CA . ILE A 1 203 ? 11.267 -7.665 0.539 1.00 94.75 203 ILE A CA 1
ATOM 1614 C C . ILE A 1 203 ? 11.715 -9.027 -0.004 1.00 94.75 203 ILE A C 1
ATOM 1616 O O . ILE A 1 203 ? 12.791 -9.164 -0.578 1.00 94.75 203 ILE A O 1
ATOM 1620 N N . GLU A 1 204 ? 10.858 -10.034 0.144 1.00 95.50 204 GLU A N 1
ATOM 1621 C CA . GLU A 1 204 ? 11.051 -11.398 -0.361 1.00 95.50 204 GLU A CA 1
ATOM 1622 C C . GLU A 1 204 ? 10.228 -11.650 -1.633 1.00 95.50 204 GLU A C 1
ATOM 1624 O O . GLU A 1 204 ? 10.640 -12.414 -2.511 1.00 95.50 204 GLU A O 1
ATOM 1629 N N . TYR A 1 205 ? 9.071 -10.995 -1.746 1.00 95.50 205 TYR A N 1
ATOM 1630 C CA . TYR A 1 205 ? 8.173 -11.075 -2.891 1.00 95.50 205 TYR A CA 1
ATOM 1631 C C . TYR A 1 205 ? 7.939 -9.681 -3.466 1.00 95.50 205 TYR A C 1
ATOM 1633 O O . TYR A 1 205 ? 7.382 -8.812 -2.790 1.00 95.50 205 TYR A O 1
ATOM 1641 N N . LEU A 1 206 ? 8.292 -9.502 -4.736 1.00 93.56 206 LEU A N 1
ATOM 1642 C CA . LEU A 1 206 ? 8.041 -8.281 -5.487 1.00 93.56 206 LEU A CA 1
ATOM 1643 C C . LEU A 1 206 ? 7.221 -8.612 -6.735 1.00 93.56 206 LEU A C 1
ATOM 1645 O O . LEU A 1 206 ? 7.669 -9.357 -7.606 1.00 93.56 206 LEU A O 1
ATOM 1649 N N . LYS A 1 207 ? 6.018 -8.045 -6.836 1.00 93.56 207 LYS A N 1
ATOM 1650 C CA . LYS A 1 207 ? 5.247 -8.035 -8.083 1.00 93.56 207 LYS A CA 1
ATOM 1651 C C . LYS A 1 207 ? 5.085 -6.606 -8.554 1.00 93.56 207 LYS A C 1
ATOM 1653 O O . LYS A 1 207 ? 4.570 -5.778 -7.806 1.00 93.56 207 LYS A O 1
ATOM 1658 N N . VAL A 1 208 ? 5.466 -6.358 -9.797 1.00 90.12 208 VAL A N 1
ATOM 1659 C CA . VAL A 1 208 ? 5.380 -5.040 -10.405 1.00 90.12 208 VAL A CA 1
ATOM 1660 C C . VAL A 1 208 ? 4.709 -5.153 -11.770 1.00 90.12 208 VAL A C 1
ATOM 1662 O O . VAL A 1 208 ? 5.078 -6.010 -12.573 1.00 90.12 208 VAL A O 1
ATOM 1665 N N . ASP A 1 209 ? 3.690 -4.334 -12.002 1.00 87.69 209 ASP A N 1
ATOM 1666 C CA . ASP A 1 209 ? 2.950 -4.253 -13.264 1.00 87.69 209 ASP A CA 1
ATOM 1667 C C . ASP A 1 209 ? 3.145 -2.878 -13.901 1.00 87.69 209 ASP A C 1
ATOM 1669 O O . ASP A 1 209 ? 3.095 -1.872 -13.190 1.00 87.69 209 ASP A O 1
ATOM 1673 N N . HIS A 1 210 ? 3.392 -2.854 -15.213 1.00 76.38 210 HIS A N 1
ATOM 1674 C CA . HIS A 1 210 ? 3.699 -1.655 -15.997 1.00 76.38 210 HIS A CA 1
ATOM 1675 C C . HIS A 1 210 ? 4.776 -0.761 -15.357 1.00 76.38 210 HIS A C 1
ATOM 1677 O O . HIS A 1 210 ? 4.572 0.426 -15.123 1.00 76.38 210 HIS A O 1
ATOM 1683 N N . CYS A 1 211 ? 5.915 -1.339 -14.987 1.00 67.44 211 CYS A N 1
ATOM 1684 C CA . CYS A 1 211 ? 6.977 -0.625 -14.268 1.00 67.44 211 CYS A CA 1
ATOM 1685 C C . CYS A 1 211 ? 8.330 -0.712 -14.974 1.00 67.44 211 CYS A C 1
ATOM 1687 O O . CYS A 1 211 ? 9.386 -0.689 -14.341 1.00 67.44 211 CYS A O 1
ATOM 1689 N N . ASP A 1 212 ? 8.279 -0.787 -16.298 1.00 69.44 212 ASP A N 1
ATOM 1690 C CA . ASP A 1 212 ? 9.403 -0.623 -17.215 1.00 69.44 212 ASP A CA 1
ATOM 1691 C C . ASP A 1 212 ? 10.260 0.598 -16.847 1.00 69.44 212 ASP A C 1
ATOM 1693 O O . ASP A 1 212 ? 11.444 0.446 -16.540 1.00 69.44 212 ASP A O 1
ATOM 1697 N N . ASN A 1 213 ? 9.635 1.771 -16.711 1.00 70.81 213 ASN A N 1
ATOM 1698 C CA . ASN A 1 213 ? 10.321 3.007 -16.324 1.00 70.81 213 ASN A CA 1
ATOM 1699 C C . ASN A 1 213 ? 10.958 2.924 -14.928 1.00 70.81 213 ASN A C 1
ATOM 1701 O O . ASN A 1 213 ? 11.967 3.580 -14.653 1.00 70.81 213 ASN A O 1
ATOM 1705 N N . LEU A 1 214 ? 10.369 2.134 -14.026 1.00 73.56 214 LEU A N 1
ATOM 1706 C CA . LEU A 1 214 ? 10.845 2.014 -12.651 1.00 73.56 214 LEU A CA 1
ATOM 1707 C C . LEU A 1 214 ? 12.093 1.130 -12.590 1.00 73.56 214 LEU A C 1
ATOM 1709 O O . LEU A 1 214 ? 13.102 1.531 -12.018 1.00 73.56 214 LEU A O 1
ATOM 1713 N N . LEU A 1 215 ? 12.075 -0.038 -13.238 1.00 79.00 215 LEU A N 1
ATOM 1714 C CA . LEU A 1 215 ? 13.251 -0.912 -13.305 1.00 79.00 215 LEU A CA 1
ATOM 1715 C C . LEU A 1 215 ? 14.403 -0.259 -14.076 1.00 79.00 215 LEU A C 1
ATOM 1717 O O . LEU A 1 215 ? 15.558 -0.397 -13.678 1.00 79.00 215 LEU A O 1
ATOM 1721 N N . GLU A 1 216 ? 14.098 0.489 -15.136 1.00 81.56 216 GLU A N 1
ATOM 1722 C CA . GLU A 1 216 ? 15.081 1.311 -15.847 1.00 81.56 216 GLU A CA 1
ATOM 1723 C C . GLU A 1 216 ? 15.701 2.370 -14.939 1.00 81.56 216 GLU A C 1
ATOM 1725 O O . GLU A 1 216 ? 16.923 2.491 -14.888 1.00 81.56 216 GLU A O 1
ATOM 1730 N N . THR A 1 217 ? 14.881 3.094 -14.173 1.00 78.88 217 THR A N 1
ATOM 1731 C CA . THR A 1 217 ? 15.369 4.125 -13.247 1.00 78.88 217 THR A CA 1
ATOM 1732 C C . THR A 1 217 ? 16.226 3.520 -12.132 1.00 78.88 217 THR A C 1
ATOM 1734 O O . THR A 1 217 ? 17.310 4.027 -11.852 1.00 78.88 217 THR A O 1
ATOM 1737 N N . ALA A 1 218 ? 15.804 2.395 -11.547 1.00 82.00 218 ALA A N 1
ATOM 1738 C CA . ALA A 1 218 ? 16.593 1.673 -10.550 1.00 82.00 218 ALA A CA 1
ATOM 1739 C C . ALA A 1 218 ? 17.954 1.228 -11.109 1.00 82.00 218 ALA A C 1
ATOM 1741 O O . ALA A 1 218 ? 18.985 1.425 -10.464 1.00 82.00 218 ALA A O 1
ATOM 1742 N N . ALA A 1 219 ? 17.967 0.657 -12.317 1.00 81.81 219 ALA A N 1
ATOM 1743 C CA . ALA A 1 219 ? 19.195 0.209 -12.965 1.00 81.81 219 ALA A CA 1
ATOM 1744 C C . ALA A 1 219 ? 20.116 1.387 -13.323 1.00 81.81 219 ALA A C 1
ATOM 1746 O O . ALA A 1 219 ? 21.323 1.304 -13.106 1.00 81.81 219 ALA A O 1
ATOM 1747 N N . ALA A 1 220 ? 19.560 2.492 -13.828 1.00 83.00 220 ALA A N 1
ATOM 1748 C CA . ALA A 1 220 ? 20.311 3.696 -14.184 1.00 83.00 220 ALA A CA 1
ATOM 1749 C C . ALA A 1 220 ? 20.954 4.374 -12.964 1.00 83.00 220 ALA A C 1
ATOM 1751 O O . ALA A 1 220 ? 22.068 4.884 -13.057 1.00 83.00 220 ALA A O 1
ATOM 1752 N N . ASN A 1 221 ? 20.285 4.329 -11.810 1.00 80.12 221 ASN A N 1
ATOM 1753 C CA . ASN A 1 221 ? 20.780 4.907 -10.562 1.00 80.12 221 ASN A CA 1
ATOM 1754 C C . ASN A 1 221 ? 21.780 4.001 -9.821 1.00 80.12 221 ASN A C 1
ATOM 1756 O O . ASN A 1 221 ? 22.149 4.312 -8.691 1.00 80.12 221 ASN A O 1
ATOM 1760 N N . ASN A 1 222 ? 22.218 2.887 -10.429 1.00 73.06 222 ASN A N 1
ATOM 1761 C CA . ASN A 1 222 ? 23.045 1.862 -9.783 1.00 73.06 222 ASN A CA 1
ATOM 1762 C C . ASN A 1 222 ? 22.481 1.452 -8.413 1.00 73.06 222 ASN A C 1
ATOM 1764 O O . ASN A 1 222 ? 23.227 1.333 -7.438 1.00 73.06 222 ASN A O 1
ATOM 1768 N N . ALA A 1 223 ? 21.155 1.289 -8.328 1.00 77.06 223 ALA A N 1
ATOM 1769 C CA . ALA A 1 223 ? 20.512 0.890 -7.086 1.00 77.06 223 ALA A CA 1
ATOM 1770 C C . ALA A 1 223 ? 21.168 -0.390 -6.543 1.00 77.06 223 ALA A C 1
ATOM 1772 O O . ALA A 1 223 ? 21.524 -1.294 -7.305 1.00 77.06 223 ALA A O 1
ATOM 1773 N N . MET A 1 224 ? 21.344 -0.445 -5.219 1.00 74.12 224 MET A N 1
ATOM 1774 C CA . MET A 1 224 ? 21.950 -1.593 -4.544 1.00 74.12 224 MET A CA 1
ATOM 1775 C C . MET A 1 224 ? 21.257 -2.895 -4.979 1.00 74.12 224 MET A C 1
ATOM 1777 O O . MET A 1 224 ? 20.023 -2.926 -5.030 1.00 74.12 224 MET A O 1
ATOM 1781 N N . PRO A 1 225 ? 22.014 -3.974 -5.257 1.00 77.94 225 PRO A N 1
ATOM 1782 C CA . PRO A 1 225 ? 21.433 -5.258 -5.622 1.00 77.94 225 PRO A CA 1
ATOM 1783 C C . PRO A 1 225 ? 20.382 -5.698 -4.602 1.00 77.94 225 PRO A C 1
ATOM 1785 O O . PRO A 1 225 ? 20.634 -5.729 -3.394 1.00 77.94 225 PRO A O 1
ATOM 1788 N N . LEU A 1 226 ? 19.198 -6.069 -5.084 1.00 83.38 226 LEU A N 1
ATOM 1789 C CA . LEU A 1 226 ? 18.056 -6.397 -4.234 1.00 83.38 226 LEU A CA 1
ATOM 1790 C C . LEU A 1 226 ? 18.084 -7.888 -3.870 1.00 83.38 226 LEU A C 1
ATOM 1792 O O . LEU A 1 226 ? 17.285 -8.697 -4.341 1.00 83.38 226 LEU A O 1
ATOM 1796 N N . LEU A 1 227 ? 19.071 -8.263 -3.052 1.00 84.75 227 LEU A N 1
ATOM 1797 C CA . LEU A 1 227 ? 19.438 -9.661 -2.790 1.00 84.75 227 LEU A CA 1
ATOM 1798 C C . LEU A 1 227 ? 18.367 -10.470 -2.044 1.00 84.75 227 LEU A C 1
ATOM 1800 O O . LEU A 1 227 ? 18.352 -11.698 -2.169 1.00 84.75 227 LEU A O 1
ATOM 1804 N N . SER A 1 228 ? 17.501 -9.800 -1.282 1.00 89.94 228 SER A N 1
ATOM 1805 C CA . SER A 1 228 ? 16.472 -10.423 -0.440 1.00 89.94 228 SER A CA 1
ATOM 1806 C C . SER A 1 228 ? 15.289 -10.977 -1.232 1.00 89.94 228 SER A C 1
ATOM 1808 O O . SER A 1 228 ? 14.594 -11.878 -0.758 1.00 89.94 228 SER A O 1
ATOM 1810 N N . ILE A 1 229 ? 15.081 -10.489 -2.458 1.00 90.88 229 ILE A N 1
ATOM 1811 C CA . ILE A 1 229 ? 13.921 -10.854 -3.266 1.00 90.88 229 ILE A CA 1
ATOM 1812 C C . ILE A 1 229 ? 14.111 -12.277 -3.794 1.00 90.88 229 ILE A C 1
ATOM 1814 O O . ILE A 1 229 ? 15.072 -12.591 -4.499 1.00 90.88 229 ILE A O 1
ATOM 1818 N N . ARG A 1 230 ? 13.164 -13.156 -3.457 1.00 90.88 230 ARG A N 1
ATOM 1819 C CA . ARG A 1 230 ? 13.125 -14.577 -3.846 1.00 90.88 230 ARG A CA 1
ATOM 1820 C C . ARG A 1 230 ? 12.157 -14.845 -4.987 1.00 90.88 230 ARG A C 1
ATOM 1822 O O . ARG A 1 230 ? 12.355 -15.786 -5.751 1.00 90.88 230 ARG A O 1
ATOM 1829 N N . THR A 1 231 ? 11.099 -14.042 -5.062 1.00 91.38 231 THR A N 1
ATOM 1830 C CA . THR A 1 231 ? 10.102 -14.094 -6.131 1.00 91.38 231 THR A CA 1
ATOM 1831 C C . THR A 1 231 ? 9.958 -12.716 -6.743 1.00 91.38 231 THR A C 1
ATOM 1833 O O . THR A 1 231 ? 9.557 -11.773 -6.059 1.00 91.38 231 THR A O 1
ATOM 1836 N N . LEU A 1 232 ? 10.271 -12.615 -8.030 1.00 90.56 232 LEU A N 1
ATOM 1837 C CA . LEU A 1 232 ? 10.033 -11.428 -8.836 1.00 90.56 232 LEU A CA 1
ATOM 1838 C C . LEU A 1 232 ? 8.996 -11.763 -9.906 1.00 90.56 232 LEU A C 1
ATOM 1840 O O . LEU A 1 232 ? 9.170 -12.710 -10.674 1.00 90.56 232 LEU A O 1
ATOM 1844 N N . LYS A 1 233 ? 7.922 -10.978 -9.959 1.00 91.00 233 LYS A N 1
ATOM 1845 C CA . LYS A 1 233 ? 6.938 -11.040 -11.040 1.00 91.00 233 LYS A CA 1
ATOM 1846 C C . LYS A 1 233 ? 6.891 -9.694 -11.736 1.00 91.00 233 LYS A C 1
ATOM 1848 O O . LYS A 1 233 ? 6.467 -8.711 -11.127 1.00 91.00 233 LYS A O 1
ATOM 1853 N N . ILE A 1 234 ? 7.317 -9.664 -12.992 1.00 88.06 234 ILE A N 1
ATOM 1854 C CA . ILE A 1 234 ? 7.216 -8.481 -13.847 1.00 88.06 234 ILE A CA 1
ATOM 1855 C C . ILE A 1 234 ? 6.123 -8.769 -14.865 1.00 88.06 234 ILE A C 1
ATOM 1857 O O . ILE A 1 234 ? 6.199 -9.743 -15.616 1.00 88.06 234 ILE A O 1
ATOM 1861 N N . MET A 1 235 ? 5.092 -7.938 -14.850 1.00 85.81 235 MET A N 1
ATOM 1862 C CA . MET A 1 235 ? 4.051 -7.945 -15.870 1.00 85.81 235 MET A CA 1
ATOM 1863 C C . MET A 1 235 ? 4.393 -6.887 -16.927 1.00 85.81 235 MET A C 1
ATOM 1865 O O . MET A 1 235 ? 5.032 -5.888 -16.597 1.00 85.81 235 MET A O 1
ATOM 1869 N N . ASP A 1 236 ? 3.947 -7.103 -18.166 1.00 81.25 236 ASP A N 1
ATOM 1870 C CA . ASP A 1 236 ? 4.144 -6.177 -19.294 1.00 81.25 236 ASP A CA 1
ATOM 1871 C C . ASP A 1 236 ? 5.626 -5.837 -19.559 1.00 81.25 236 ASP A C 1
ATOM 1873 O O . ASP A 1 236 ? 6.118 -4.733 -19.328 1.00 81.25 236 ASP A O 1
ATOM 1877 N N . VAL A 1 237 ? 6.377 -6.852 -19.994 1.00 78.88 237 VAL A N 1
ATOM 1878 C CA . VAL A 1 237 ? 7.827 -6.770 -20.212 1.00 78.88 237 VAL A CA 1
ATOM 1879 C C . VAL A 1 237 ? 8.133 -6.174 -21.590 1.00 78.88 237 VAL A C 1
ATOM 1881 O O . VAL A 1 237 ? 7.756 -6.750 -22.611 1.00 78.88 237 VAL A O 1
ATOM 1884 N N . ARG A 1 238 ? 8.891 -5.070 -21.633 1.00 82.38 238 ARG A N 1
ATOM 1885 C CA . ARG A 1 238 ? 9.432 -4.484 -22.872 1.00 82.38 238 ARG A CA 1
ATOM 1886 C C . ARG A 1 238 ? 10.843 -5.001 -23.186 1.00 82.38 238 ARG A C 1
ATOM 1888 O O . ARG A 1 238 ? 11.544 -5.487 -22.288 1.00 82.38 238 ARG A O 1
ATOM 1895 N N . PRO A 1 239 ? 11.314 -4.866 -24.443 1.00 80.56 239 PRO A N 1
ATOM 1896 C CA . PRO A 1 239 ? 12.722 -5.076 -24.767 1.00 80.56 239 PRO A CA 1
ATOM 1897 C C . PRO A 1 239 ? 13.618 -4.216 -23.861 1.00 80.56 239 PRO A C 1
ATOM 1899 O O . PRO A 1 239 ? 13.417 -3.014 -23.753 1.00 80.56 239 PRO A O 1
ATOM 1902 N N . GLY A 1 240 ? 14.586 -4.834 -23.181 1.00 82.06 240 GLY A N 1
ATOM 1903 C CA . GLY A 1 240 ? 15.486 -4.156 -22.234 1.00 82.06 240 GLY A CA 1
ATOM 1904 C C . GLY A 1 240 ? 15.079 -4.260 -20.757 1.00 82.06 240 GLY A C 1
ATOM 1905 O O . GLY A 1 240 ? 15.962 -4.313 -19.899 1.00 82.06 240 GLY A O 1
ATOM 1906 N N . THR A 1 241 ? 13.788 -4.428 -20.436 1.00 83.25 241 THR A N 1
ATOM 1907 C CA . THR A 1 241 ? 13.317 -4.582 -19.044 1.00 83.25 241 THR A CA 1
ATOM 1908 C C . THR A 1 241 ? 13.958 -5.792 -18.358 1.00 83.25 241 THR A C 1
ATOM 1910 O O . THR A 1 241 ? 14.373 -5.708 -17.204 1.00 83.25 241 THR A O 1
ATOM 1913 N N . LEU A 1 242 ? 14.110 -6.906 -19.083 1.00 82.38 242 LEU A N 1
ATOM 1914 C CA . LEU A 1 242 ? 14.757 -8.118 -18.567 1.00 82.38 242 LEU A CA 1
ATOM 1915 C C . LEU A 1 242 ? 16.240 -7.916 -18.262 1.00 82.38 242 LEU A C 1
ATOM 1917 O O . LEU A 1 242 ? 16.723 -8.415 -17.251 1.00 82.38 242 LEU A O 1
ATOM 1921 N N . ALA A 1 243 ? 16.958 -7.167 -19.102 1.00 85.00 243 ALA A N 1
ATOM 1922 C CA . ALA A 1 243 ? 18.373 -6.881 -18.880 1.00 85.00 243 ALA A CA 1
ATOM 1923 C C . ALA A 1 243 ? 18.567 -6.014 -17.625 1.00 85.00 243 ALA A C 1
ATOM 1925 O O . ALA A 1 243 ? 19.454 -6.282 -16.816 1.00 85.00 243 ALA A O 1
ATOM 1926 N N . ASN A 1 244 ? 17.694 -5.023 -17.423 1.00 85.75 244 ASN A N 1
ATOM 1927 C CA . ASN A 1 244 ? 17.691 -4.201 -16.212 1.00 85.75 244 ASN A CA 1
ATOM 1928 C C . ASN A 1 244 ? 17.328 -5.023 -14.971 1.00 85.75 244 ASN A C 1
ATOM 1930 O O . ASN A 1 244 ? 18.007 -4.924 -13.950 1.00 85.75 244 ASN A O 1
ATOM 1934 N N . ALA A 1 245 ? 16.324 -5.898 -15.070 1.00 84.00 245 ALA A N 1
ATOM 1935 C CA . ALA A 1 245 ? 15.975 -6.818 -13.993 1.00 84.00 245 ALA A CA 1
ATOM 1936 C C . ALA A 1 245 ? 17.145 -7.757 -13.647 1.00 84.00 245 ALA A C 1
ATOM 1938 O O . ALA A 1 245 ? 17.502 -7.885 -12.481 1.00 84.00 245 ALA A O 1
ATOM 1939 N N . ALA A 1 246 ? 17.810 -8.355 -14.637 1.00 83.94 246 ALA A N 1
ATOM 1940 C CA . ALA A 1 246 ? 18.957 -9.233 -14.401 1.00 83.94 246 ALA A CA 1
ATOM 1941 C C . ALA A 1 246 ? 20.101 -8.525 -13.649 1.00 83.94 246 ALA A C 1
ATOM 1943 O O . ALA A 1 246 ? 20.750 -9.141 -12.804 1.00 83.94 246 ALA A O 1
ATOM 1944 N N . ARG A 1 247 ? 20.315 -7.225 -13.903 1.00 83.75 247 ARG A N 1
ATOM 1945 C CA . ARG A 1 247 ? 21.298 -6.400 -13.175 1.00 83.75 247 ARG A CA 1
ATOM 1946 C C . ARG A 1 247 ? 20.890 -6.137 -11.723 1.00 83.75 247 ARG A C 1
ATOM 1948 O O . ARG A 1 247 ? 21.735 -6.207 -10.837 1.00 83.75 247 ARG A O 1
ATOM 1955 N N . LEU A 1 248 ? 19.611 -5.851 -11.477 1.00 83.75 248 LEU A N 1
ATOM 1956 C CA . LEU A 1 248 ? 19.083 -5.535 -10.141 1.00 83.75 248 LEU A CA 1
ATOM 1957 C C . LEU A 1 248 ? 18.896 -6.778 -9.256 1.00 83.75 248 LEU A C 1
ATOM 1959 O O . LEU A 1 248 ? 19.004 -6.692 -8.031 1.00 83.75 248 LEU A O 1
ATOM 1963 N N . PHE A 1 249 ? 18.636 -7.934 -9.873 1.00 85.12 249 PHE A N 1
ATOM 1964 C CA . PHE A 1 249 ? 18.316 -9.197 -9.205 1.00 85.12 249 PHE A CA 1
ATOM 1965 C C . PHE A 1 249 ? 19.262 -10.328 -9.654 1.00 85.12 249 PHE A C 1
ATOM 1967 O O . PHE A 1 249 ? 18.800 -11.353 -10.166 1.00 85.12 249 PHE A O 1
ATOM 1974 N N . PRO A 1 250 ? 20.587 -10.211 -9.433 1.00 79.44 250 PRO A N 1
ATOM 1975 C CA . PRO A 1 250 ? 21.570 -11.186 -9.932 1.00 79.44 250 PRO A CA 1
ATOM 1976 C C . PRO A 1 250 ? 21.323 -12.604 -9.391 1.00 79.44 250 PRO A C 1
ATOM 1978 O O . PRO A 1 250 ? 21.601 -13.609 -10.038 1.00 79.44 250 PRO A O 1
ATOM 1981 N N . ASN A 1 251 ? 20.715 -12.682 -8.209 1.00 79.06 251 ASN A N 1
ATOM 1982 C CA . ASN A 1 251 ? 20.342 -13.903 -7.507 1.00 79.06 251 ASN A CA 1
ATOM 1983 C C . ASN A 1 251 ? 19.203 -14.707 -8.154 1.00 79.06 251 ASN A C 1
ATOM 1985 O O . ASN A 1 251 ? 18.928 -15.817 -7.690 1.00 79.06 251 ASN A O 1
ATOM 1989 N N . GLN A 1 252 ? 18.523 -14.148 -9.158 1.00 68.81 252 GLN A N 1
ATOM 1990 C CA . GLN A 1 252 ? 17.365 -14.752 -9.816 1.00 68.81 252 GLN A CA 1
ATOM 1991 C C . GLN A 1 252 ? 17.622 -15.167 -11.272 1.00 68.81 252 GLN A C 1
ATOM 1993 O O . GLN A 1 252 ? 16.697 -15.599 -11.951 1.00 68.81 252 GLN A O 1
ATOM 1998 N N . ALA A 1 253 ? 18.870 -15.101 -11.745 1.00 55.88 253 ALA A N 1
ATOM 1999 C CA . ALA A 1 253 ? 19.258 -15.383 -13.132 1.00 55.88 253 ALA A CA 1
ATOM 2000 C C . ALA A 1 253 ? 19.123 -16.863 -13.585 1.00 55.88 253 ALA A C 1
ATOM 2002 O O . ALA A 1 253 ? 19.677 -17.249 -14.609 1.00 55.88 253 ALA A O 1
ATOM 2003 N N . GLY A 1 254 ? 18.374 -17.697 -12.858 1.00 56.44 254 GLY A N 1
ATOM 2004 C CA . GLY A 1 254 ? 17.950 -19.026 -13.301 1.00 56.44 254 GLY A CA 1
ATOM 2005 C C . GLY A 1 254 ? 16.556 -18.955 -13.920 1.00 56.44 254 GLY A C 1
ATOM 2006 O O . GLY A 1 254 ? 15.570 -19.280 -13.261 1.00 56.44 254 GLY A O 1
ATOM 2007 N N . THR A 1 255 ? 16.443 -18.481 -15.158 1.00 50.25 255 THR A N 1
ATOM 2008 C CA . THR A 1 255 ? 15.157 -18.410 -15.862 1.00 50.25 255 THR A CA 1
ATOM 2009 C C . THR A 1 255 ? 14.700 -19.811 -16.256 1.00 50.25 255 THR A C 1
ATOM 2011 O O . THR A 1 255 ? 15.215 -20.396 -17.206 1.00 50.25 255 THR A O 1
ATOM 2014 N N . HIS A 1 256 ? 13.717 -20.352 -15.534 1.00 49.16 256 HIS A N 1
ATOM 2015 C CA . HIS A 1 256 ? 12.910 -21.457 -16.038 1.00 49.16 256 HIS A CA 1
ATOM 2016 C C . HIS A 1 256 ? 11.886 -20.853 -17.000 1.00 49.16 256 HIS A C 1
ATOM 2018 O O . HIS A 1 256 ? 10.836 -20.366 -16.581 1.00 49.16 256 HIS A O 1
ATOM 2024 N N . ASP A 1 257 ? 12.230 -20.847 -18.282 1.00 44.19 257 ASP A N 1
ATOM 2025 C CA . ASP A 1 257 ? 11.287 -20.587 -19.362 1.00 44.19 257 ASP A CA 1
ATOM 2026 C C . ASP A 1 257 ? 10.310 -21.774 -19.393 1.00 44.19 257 ASP A C 1
ATOM 2028 O O . ASP A 1 257 ? 10.589 -22.823 -19.969 1.00 44.19 257 ASP A O 1
ATOM 2032 N N . ARG A 1 258 ? 9.246 -21.707 -18.585 1.00 47.50 258 ARG A N 1
ATOM 2033 C CA . ARG A 1 258 ? 8.178 -22.709 -18.578 1.00 47.50 258 ARG A CA 1
ATOM 2034 C C . ARG A 1 258 ? 7.020 -22.155 -19.385 1.00 47.50 258 ARG A C 1
ATOM 2036 O O . ARG A 1 258 ? 6.351 -21.229 -18.938 1.00 47.50 258 ARG A O 1
ATOM 2043 N N . ASP A 1 259 ? 6.855 -22.766 -20.550 1.00 39.75 259 ASP A N 1
ATOM 2044 C CA . ASP A 1 259 ? 5.663 -22.918 -21.376 1.00 39.75 259 ASP A CA 1
ATOM 2045 C C . ASP A 1 259 ? 4.466 -22.029 -21.026 1.00 39.75 259 ASP A C 1
ATOM 2047 O O . ASP A 1 259 ? 3.863 -22.120 -19.954 1.00 39.75 259 ASP A O 1
ATOM 2051 N N . HIS A 1 260 ? 4.063 -21.228 -22.013 1.00 43.66 260 HIS A N 1
ATOM 2052 C CA . HIS A 1 260 ? 2.779 -20.541 -22.088 1.00 43.66 260 HIS A CA 1
ATOM 2053 C C . HIS A 1 260 ? 1.598 -21.468 -21.742 1.00 43.66 260 HIS A C 1
ATOM 2055 O O . HIS A 1 260 ? 0.986 -22.087 -22.616 1.00 43.66 260 HIS A O 1
ATOM 2061 N N . VAL A 1 261 ? 1.199 -21.503 -20.471 1.00 40.06 261 VAL A N 1
ATOM 2062 C CA . VAL A 1 261 ? -0.112 -22.019 -20.077 1.00 40.06 261 VAL A CA 1
ATOM 2063 C C . VAL A 1 261 ? -1.139 -20.943 -20.419 1.00 40.06 261 VAL A C 1
ATOM 2065 O O . VAL A 1 261 ? -1.228 -19.901 -19.766 1.00 40.06 261 VAL A O 1
ATOM 2068 N N . LYS A 1 262 ? -1.898 -21.182 -21.494 1.00 42.88 262 LYS A N 1
ATOM 2069 C CA . LYS A 1 262 ? -3.105 -20.418 -21.829 1.00 42.88 262 LYS A CA 1
ATOM 2070 C C . LYS A 1 262 ? -4.044 -20.417 -20.622 1.00 42.88 262 LYS A C 1
ATOM 2072 O O . LYS A 1 262 ? -4.349 -21.469 -20.072 1.00 42.88 262 LYS A O 1
ATOM 2077 N N . GLY A 1 263 ? -4.468 -19.217 -20.235 1.00 50.31 263 GLY A N 1
ATOM 2078 C CA . GLY A 1 263 ? -5.208 -18.967 -19.008 1.00 50.31 263 GLY A CA 1
ATOM 2079 C C . GLY A 1 263 ? -6.538 -19.705 -18.877 1.00 50.31 263 GLY A C 1
ATOM 2080 O O . GLY A 1 263 ? -7.191 -20.059 -19.857 1.00 50.31 263 GLY A O 1
ATOM 2081 N N . GLY A 1 264 ? -6.958 -19.839 -17.624 1.00 38.50 264 GLY A N 1
ATOM 2082 C CA . GLY A 1 264 ? -8.306 -20.225 -17.250 1.00 38.50 264 GLY A CA 1
ATOM 2083 C C . GLY A 1 264 ? -8.433 -20.372 -15.739 1.00 38.50 264 GLY A C 1
ATOM 2084 O O . GLY A 1 264 ? -7.945 -21.349 -15.196 1.00 38.50 264 GLY A O 1
ATOM 2085 N N . GLY A 1 265 ? -9.125 -19.424 -15.101 1.00 42.28 265 GLY A N 1
ATOM 2086 C CA . GLY A 1 265 ? -9.846 -19.659 -13.846 1.00 42.28 265 GLY A CA 1
ATOM 2087 C C . GLY A 1 265 ? -9.068 -19.508 -12.536 1.00 42.28 265 GLY A C 1
ATOM 2088 O O . GLY A 1 265 ? -8.213 -20.312 -12.215 1.00 42.28 265 GLY A O 1
ATOM 2089 N N . ASP A 1 266 ? -9.444 -18.473 -11.783 1.00 49.72 2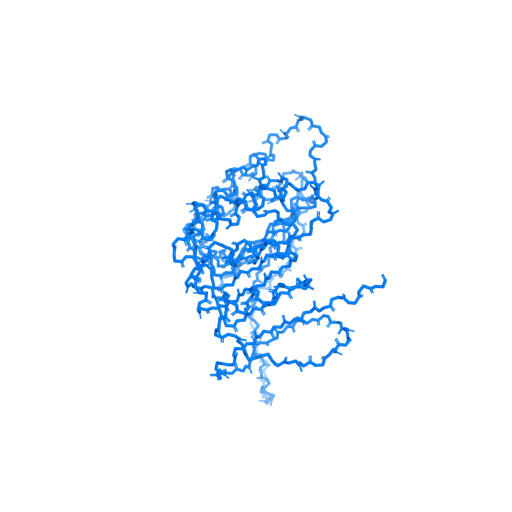66 ASP A N 1
ATOM 2090 C CA . ASP A 1 266 ? -9.708 -18.490 -10.334 1.00 49.72 266 ASP A CA 1
ATOM 2091 C C . ASP A 1 266 ? -8.842 -19.409 -9.438 1.00 49.72 266 ASP A C 1
ATOM 2093 O O . ASP A 1 266 ? -9.217 -20.538 -9.140 1.00 49.72 266 ASP A O 1
ATOM 2097 N N . ASP A 1 267 ? -7.724 -18.888 -8.920 1.00 39.12 267 ASP A N 1
ATOM 2098 C CA . ASP A 1 267 ? -6.881 -19.600 -7.951 1.00 39.12 267 ASP A CA 1
ATOM 2099 C C . ASP A 1 267 ? -7.029 -19.030 -6.532 1.00 39.12 267 ASP A C 1
ATOM 2101 O O . ASP A 1 267 ? -6.284 -18.154 -6.073 1.00 39.12 267 ASP A O 1
ATOM 2105 N N . GLY A 1 268 ? -7.981 -19.603 -5.796 1.00 43.50 268 GLY A N 1
ATOM 2106 C CA . GLY A 1 268 ? -7.875 -19.741 -4.349 1.00 43.50 268 GLY A CA 1
ATOM 2107 C C . GLY A 1 268 ? -6.829 -20.806 -4.012 1.00 43.50 268 GLY A C 1
ATOM 2108 O O . GLY A 1 268 ? -7.114 -21.996 -4.077 1.00 43.50 268 GLY A O 1
ATOM 2109 N N . VAL A 1 269 ? -5.620 -20.389 -3.629 1.00 38.53 269 VAL A N 1
ATOM 2110 C CA . VAL A 1 269 ? -4.521 -21.303 -3.266 1.00 38.53 269 VAL A CA 1
ATOM 2111 C C . VAL A 1 269 ? -4.511 -21.581 -1.759 1.00 38.53 269 VAL A C 1
ATOM 2113 O O . VAL A 1 269 ? -4.417 -20.661 -0.943 1.00 38.53 269 VAL A O 1
ATOM 2116 N N . ALA A 1 270 ? -4.588 -22.866 -1.403 1.00 36.78 270 ALA A N 1
ATOM 2117 C CA . ALA A 1 270 ? -4.318 -23.408 -0.070 1.00 36.78 270 ALA A CA 1
ATOM 2118 C C . ALA A 1 270 ? -2.799 -23.613 0.158 1.00 36.78 270 ALA A C 1
ATOM 2120 O O . ALA A 1 270 ? -2.071 -23.817 -0.813 1.00 36.78 270 ALA A O 1
ATOM 2121 N N . PRO A 1 271 ? -2.291 -23.582 1.408 1.00 44.66 271 PRO A N 1
ATOM 2122 C CA . PRO A 1 271 ? -0.867 -23.743 1.690 1.00 44.66 271 PRO A CA 1
ATOM 2123 C C . PRO A 1 271 ? -0.516 -25.198 2.033 1.00 44.66 271 PRO A C 1
ATOM 2125 O O . PRO A 1 271 ? -1.217 -25.830 2.822 1.00 44.66 271 PRO A O 1
ATOM 2128 N N . GLY A 1 272 ? 0.607 -25.706 1.517 1.00 40.53 272 GLY A N 1
ATOM 2129 C CA . GLY A 1 272 ? 1.123 -26.999 1.964 1.00 40.53 272 GLY A CA 1
ATOM 2130 C C . GLY A 1 272 ? 2.308 -27.571 1.192 1.00 40.53 272 GLY A C 1
ATOM 2131 O O . GLY A 1 272 ? 2.214 -28.715 0.780 1.00 40.53 272 GLY A O 1
ATOM 2132 N N . GLU A 1 273 ? 3.422 -26.845 1.039 1.00 33.47 273 GLU A N 1
ATOM 2133 C CA . GLU A 1 273 ? 4.729 -27.467 0.744 1.00 33.47 273 GLU A CA 1
ATOM 2134 C C . GLU A 1 273 ? 5.870 -26.740 1.479 1.00 33.47 273 GLU A C 1
ATOM 2136 O O . GLU A 1 273 ? 5.932 -25.509 1.515 1.00 33.47 273 GLU A O 1
ATOM 2141 N N . SER A 1 274 ? 6.753 -27.528 2.104 1.00 32.59 274 SER A N 1
ATOM 2142 C CA . SER A 1 274 ? 7.930 -27.090 2.873 1.00 32.59 274 SER A CA 1
ATOM 2143 C C . SER A 1 274 ? 9.176 -26.906 1.983 1.00 32.59 274 SER A C 1
ATOM 2145 O O . SER A 1 274 ? 9.262 -27.515 0.918 1.00 32.59 274 SER A O 1
ATOM 2147 N N . PRO A 1 275 ? 10.165 -26.077 2.381 1.00 41.97 275 PRO A N 1
ATOM 2148 C CA . PRO A 1 275 ? 10.944 -25.295 1.428 1.00 41.97 275 PRO A CA 1
ATOM 2149 C C . PRO A 1 275 ? 12.349 -25.854 1.158 1.00 41.97 275 PRO A C 1
ATOM 2151 O O . PRO A 1 275 ? 13.250 -25.743 1.987 1.00 41.97 275 PRO A O 1
ATOM 2154 N N . GLY A 1 276 ? 12.589 -26.304 -0.073 1.00 34.78 276 GLY A N 1
ATOM 2155 C CA . GLY A 1 276 ? 13.839 -25.967 -0.754 1.00 34.78 276 GLY A CA 1
ATOM 2156 C C . GLY A 1 276 ? 13.687 -24.552 -1.312 1.00 34.78 276 GLY A C 1
ATOM 2157 O O . GLY A 1 276 ? 12.678 -24.264 -1.951 1.00 34.78 276 GLY A O 1
ATOM 2158 N N . ALA A 1 277 ? 14.622 -23.637 -1.043 1.00 39.22 277 ALA A N 1
ATOM 2159 C CA . ALA A 1 277 ? 14.530 -22.245 -1.496 1.00 39.22 277 ALA A CA 1
ATOM 2160 C C . ALA A 1 277 ? 14.762 -22.129 -3.017 1.00 39.22 277 ALA A C 1
ATOM 2162 O O . ALA A 1 277 ? 15.789 -21.629 -3.469 1.00 39.22 277 ALA A O 1
ATOM 2163 N N . VAL A 1 278 ? 13.805 -22.605 -3.813 1.00 46.28 278 VAL A N 1
ATOM 2164 C CA . VAL A 1 278 ? 13.764 -22.394 -5.259 1.00 46.28 278 VAL A CA 1
ATOM 2165 C C . VAL A 1 278 ? 13.380 -20.935 -5.492 1.00 46.28 278 VAL A C 1
ATOM 2167 O O . VAL A 1 278 ? 12.275 -20.505 -5.161 1.00 46.28 278 VAL A O 1
ATOM 2170 N N . ARG A 1 279 ? 14.318 -20.145 -6.017 1.00 55.25 279 ARG A N 1
ATOM 2171 C CA . ARG A 1 279 ? 14.058 -18.770 -6.464 1.00 55.25 279 ARG A CA 1
ATOM 2172 C C . ARG A 1 279 ? 13.361 -18.842 -7.819 1.00 55.25 279 ARG A C 1
ATOM 2174 O O . ARG A 1 279 ? 13.826 -19.558 -8.700 1.00 55.25 279 ARG A O 1
ATOM 2181 N N . ARG A 1 280 ? 12.239 -18.138 -7.975 1.00 66.44 280 ARG A N 1
ATOM 2182 C CA . ARG A 1 280 ? 11.394 -18.214 -9.174 1.00 66.44 280 ARG A CA 1
ATOM 2183 C C . ARG A 1 280 ? 11.161 -16.815 -9.726 1.00 66.44 280 ARG A C 1
ATOM 2185 O O . ARG A 1 280 ? 10.612 -15.963 -9.027 1.00 66.44 280 ARG A O 1
ATOM 2192 N N . VAL A 1 281 ? 11.543 -16.610 -10.983 1.00 63.94 281 VAL A N 1
ATOM 2193 C CA . VAL A 1 281 ? 11.077 -15.468 -11.773 1.00 63.94 281 VAL A CA 1
ATOM 2194 C C . VAL A 1 281 ? 9.896 -15.936 -12.600 1.00 63.94 281 VAL A C 1
ATOM 2196 O O . VAL A 1 281 ? 9.975 -16.973 -13.256 1.00 63.94 281 VAL A O 1
ATOM 2199 N N . GLU A 1 282 ? 8.796 -15.197 -12.551 1.00 73.06 282 GLU A N 1
ATOM 2200 C CA . GLU A 1 282 ? 7.652 -15.453 -13.420 1.00 73.06 282 GLU A CA 1
ATOM 2201 C C . GLU A 1 282 ? 7.451 -14.262 -14.348 1.00 73.06 282 GLU A C 1
ATOM 2203 O O . GLU A 1 282 ? 7.293 -13.124 -13.894 1.00 73.06 282 GLU A O 1
ATOM 2208 N N . TYR A 1 283 ? 7.430 -14.548 -15.645 1.00 60.75 283 TYR A N 1
ATOM 2209 C CA . TYR A 1 283 ? 7.112 -13.582 -16.683 1.00 60.75 283 TYR A CA 1
ATOM 2210 C C . TYR A 1 283 ? 5.740 -13.910 -17.248 1.00 60.75 283 TYR A C 1
ATOM 2212 O O . TYR A 1 283 ? 5.467 -15.046 -17.633 1.00 60.75 283 TYR A O 1
ATOM 2220 N N . LEU A 1 284 ? 4.871 -12.907 -17.292 1.00 57.00 284 LEU A N 1
ATOM 2221 C CA . LEU A 1 284 ? 3.574 -13.017 -17.942 1.00 57.00 284 LEU A CA 1
ATOM 2222 C C . LEU A 1 284 ? 3.559 -12.025 -19.099 1.00 57.00 284 LEU A C 1
ATOM 2224 O O . LEU A 1 284 ? 3.361 -10.824 -18.908 1.00 57.00 284 LEU A O 1
ATOM 2228 N N . GLN A 1 285 ? 3.821 -12.541 -20.298 1.00 51.25 285 GLN A N 1
ATOM 2229 C CA . GLN A 1 285 ? 3.699 -11.782 -21.533 1.00 51.25 285 GLN A CA 1
ATOM 2230 C C . GLN A 1 285 ? 2.229 -11.803 -21.958 1.00 51.25 285 GLN A C 1
ATOM 2232 O O . GLN A 1 285 ? 1.678 -12.858 -22.271 1.00 51.25 285 GLN A O 1
ATOM 2237 N N . TYR A 1 286 ? 1.574 -10.643 -21.943 1.00 48.78 286 TYR A N 1
ATOM 2238 C CA . TYR A 1 286 ? 0.252 -10.518 -22.544 1.00 48.78 286 TYR A CA 1
ATOM 2239 C C . TYR A 1 286 ? 0.422 -10.478 -24.060 1.00 48.78 286 TYR A C 1
ATOM 2241 O O . TYR A 1 286 ? 1.018 -9.551 -24.603 1.00 48.78 286 TYR A O 1
ATOM 2249 N N . GLY A 1 287 ? -0.085 -11.502 -24.747 1.00 41.16 287 GLY A N 1
ATOM 2250 C CA . GLY A 1 287 ? -0.199 -11.482 -26.200 1.00 41.16 287 GLY A CA 1
ATOM 2251 C C . GLY A 1 287 ? -1.178 -10.387 -26.614 1.00 41.16 287 GLY A C 1
ATOM 2252 O O . GLY A 1 287 ? -2.390 -10.585 -26.521 1.00 41.16 287 GLY A O 1
ATOM 2253 N N . GLY A 1 288 ? -0.656 -9.232 -27.029 1.00 41.12 288 GLY A N 1
ATOM 2254 C CA . GLY A 1 288 ? -1.442 -8.202 -27.701 1.00 41.12 288 GLY A CA 1
ATOM 2255 C C . GLY A 1 288 ? -1.997 -8.762 -29.009 1.00 41.12 288 GLY A C 1
ATOM 2256 O O . GLY A 1 288 ? -1.242 -9.320 -29.806 1.00 41.12 288 GLY A O 1
ATOM 2257 N N . ARG A 1 289 ? -3.317 -8.670 -29.186 1.00 33.72 289 ARG A N 1
ATOM 2258 C CA . ARG A 1 289 ? -3.968 -8.798 -30.494 1.00 33.72 289 ARG A CA 1
ATOM 2259 C C . ARG A 1 289 ? -3.968 -7.449 -31.188 1.00 33.72 289 ARG A C 1
ATOM 2261 O O . ARG A 1 289 ? -4.158 -6.448 -30.463 1.00 33.72 289 ARG A O 1
#

Foldseek 3Di:
DDQAFAAWAAEPAPLDIDTDRPDPPPPPPDDDDDDDDDDDDDDDPPPPPPPPPPDDPQSVLLVVLVVCVVDLVPRLQRYAEAEYEYDPPPVPDPPPPPSVVVSLVSVLVSLVSNLRHAYYEYELCAVVLQVVVSNLLSVQQNQRHQAYAYYCHQLLSHPLVNRNYQHQHYHAHHDPPPDPDDPVSSQVSLVSNLPDPCSLVRHQHYEHEPCLVSLVSCLVVVRDQSANHQEYEYEPDDVPSVVSVCSNHVVQPPDPPDDDDDDDDDDPDDDDDDDDSRRYYDYDYDPDD

pLDDT: mean 73.3, std 21.24, range [26.86, 98.12]

Radius of gyration: 22.68 Å; chains: 1; bounding box: 54×67×59 Å